Protein AF-A0A954X1B9-F1 (afdb_monomer_lite)

pLDDT: mean 85.89, std 17.43, range [26.77, 98.12]

Radius of gyration: 21.91 Å; chains: 1; bounding box: 50×30×94 Å

Secondary structure (DSSP, 8-state):
-----------------PPEEEEEPPPTT----GGGTTSPPPPEEEEEEEEEE-SSEEEEEETT-SS-EEEEGGGEEEEE--S--HHHHHHHHHHHTT-HHHHHHHHHHHHHSS-TTTPPPHHHHHHHHHHHHHHHHHTT-HHHHHHHHHHHHTSPPPHHHHTTS---SSSSSTT-HHHHHHHHHHTT-S-HHHHHHHHHHHTT-TTTHHHHHHHHHHHHT-SS-HHHHHHHHHHHHTTS-HHHHHTT-

Sequence (249 aa):
MVLLTLICFPDAASAQRSPHTVHLAPSVQAKSSPDQQWYPRSLSTQIGTIETFDADQLSIQLEGQSVPTRFASQRVLEITLAQVPADQQAAITSFNQGDYGTALPALIRCISEHDASSRPPVWRQQWLSMLAAQAAMRSGRGDICLELVRQLDARPLPAMMLGLLPIDWTGEFGANDAFIEIAVRHASSESLAVKLVAASWLLRSPKYQSAAESALKRLSALTDRKWIAMLAAQLIWRTKTPPEIVASY

Structure (mmCIF, N/CA/C/O backbone):
data_AF-A0A954X1B9-F1
#
_entry.id   AF-A0A954X1B9-F1
#
loop_
_atom_site.group_PDB
_atom_site.id
_atom_site.type_symbol
_atom_site.label_atom_id
_atom_site.label_alt_id
_atom_site.label_comp_id
_atom_site.label_asym_id
_atom_site.label_entity_id
_atom_site.label_seq_id
_atom_site.pdbx_PDB_ins_code
_atom_site.Cartn_x
_atom_site.Cartn_y
_atom_site.Cartn_z
_atom_site.occupancy
_atom_site.B_iso_or_equiv
_atom_site.auth_seq_id
_atom_site.auth_comp_id
_atom_site.auth_asym_id
_atom_site.auth_atom_id
_atom_site.pdbx_PDB_model_num
ATOM 1 N N . MET A 1 1 ? -1.224 -4.504 66.977 1.00 34.16 1 MET A N 1
ATOM 2 C CA . MET A 1 1 ? -2.382 -3.890 66.297 1.00 34.16 1 MET A CA 1
ATOM 3 C C . MET A 1 1 ? -1.846 -3.193 65.055 1.00 34.16 1 MET A C 1
ATOM 5 O O . MET A 1 1 ? -1.325 -2.094 65.164 1.00 34.16 1 MET A O 1
ATOM 9 N N . VAL A 1 2 ? -1.813 -3.900 63.923 1.00 28.91 2 VAL A N 1
ATOM 10 C CA . VAL A 1 2 ? -1.264 -3.407 62.648 1.00 28.91 2 VAL A CA 1
ATOM 11 C C . VAL A 1 2 ? -2.438 -3.282 61.688 1.00 28.91 2 VAL A C 1
ATOM 13 O O . VAL A 1 2 ? -3.148 -4.259 61.457 1.00 28.91 2 VAL A O 1
ATOM 16 N N . LEU A 1 3 ? -2.681 -2.062 61.215 1.00 27.00 3 LEU A N 1
ATOM 17 C CA . LEU A 1 3 ? -3.734 -1.728 60.265 1.00 27.00 3 LEU A CA 1
ATOM 18 C C . LEU A 1 3 ? -3.345 -2.302 58.891 1.00 27.00 3 LEU A C 1
ATOM 20 O O . LEU A 1 3 ? -2.349 -1.882 58.306 1.00 27.00 3 LEU A O 1
ATOM 24 N N . LEU A 1 4 ? -4.104 -3.281 58.397 1.00 26.77 4 LEU A N 1
ATOM 25 C CA . LEU A 1 4 ? -4.012 -3.768 57.020 1.00 26.77 4 LEU A CA 1
ATOM 26 C C . LEU A 1 4 ? -4.793 -2.807 56.120 1.00 26.77 4 LEU A C 1
ATOM 28 O O . LEU A 1 4 ? -6.023 -2.820 56.102 1.00 26.77 4 LEU A O 1
ATOM 32 N N . THR A 1 5 ? -4.079 -1.966 55.377 1.00 30.00 5 THR A N 1
ATOM 33 C CA . THR A 1 5 ? -4.660 -1.182 54.285 1.00 30.00 5 THR A CA 1
ATOM 34 C C . THR A 1 5 ? -4.842 -2.108 53.084 1.00 30.00 5 THR A C 1
ATOM 36 O O . THR A 1 5 ? -3.872 -2.484 52.427 1.00 30.00 5 THR A O 1
ATOM 39 N N . LEU A 1 6 ? -6.087 -2.498 52.807 1.00 27.52 6 LEU A N 1
ATOM 40 C CA . LEU A 1 6 ? -6.486 -3.075 51.525 1.00 27.52 6 LEU A CA 1
ATOM 41 C C . LEU A 1 6 ? -6.263 -2.016 50.439 1.00 27.52 6 LEU A C 1
ATOM 43 O O . LEU A 1 6 ? -7.036 -1.069 50.309 1.00 27.52 6 LEU A O 1
ATOM 47 N N . ILE A 1 7 ? -5.185 -2.165 49.672 1.00 32.81 7 ILE A N 1
ATOM 48 C CA . ILE A 1 7 ? -5.018 -1.455 48.407 1.00 32.81 7 ILE A CA 1
ATOM 49 C C . ILE A 1 7 ? -5.914 -2.183 47.404 1.00 32.81 7 ILE A C 1
ATOM 51 O O . ILE A 1 7 ? -5.550 -3.233 46.875 1.00 32.81 7 ILE A O 1
ATOM 55 N N . CYS A 1 8 ? -7.114 -1.647 47.182 1.00 27.38 8 CYS A N 1
ATOM 56 C CA . CYS A 1 8 ? -7.884 -1.957 45.985 1.00 27.38 8 CYS A CA 1
ATOM 57 C C . CYS A 1 8 ? -7.055 -1.501 44.784 1.00 27.38 8 CYS A C 1
ATOM 59 O O . CYS A 1 8 ? -6.919 -0.302 44.539 1.00 27.38 8 CYS A O 1
ATOM 61 N N . PHE A 1 9 ? -6.484 -2.452 44.049 1.00 29.02 9 PHE A N 1
ATOM 62 C CA . PHE A 1 9 ? -6.048 -2.190 42.687 1.00 29.02 9 PHE A CA 1
ATOM 63 C C . PHE A 1 9 ? -7.303 -1.830 41.886 1.00 29.02 9 PHE A C 1
ATOM 65 O O . PHE A 1 9 ? -8.239 -2.635 41.873 1.00 29.02 9 PHE A O 1
ATOM 72 N N . PRO A 1 10 ? -7.388 -0.641 41.264 1.00 36.22 10 PRO A N 1
ATOM 73 C CA . PRO A 1 10 ? -8.414 -0.431 40.263 1.00 36.22 10 PRO A CA 1
ATOM 74 C C . PRO A 1 10 ? -8.200 -1.467 39.160 1.00 36.22 10 PRO A C 1
ATOM 76 O O . PRO A 1 10 ? -7.064 -1.734 38.756 1.00 36.22 10 PRO A O 1
ATOM 79 N N . ASP A 1 11 ? -9.318 -2.063 38.752 1.00 30.66 11 ASP A N 1
ATOM 80 C CA . ASP A 1 11 ? -9.466 -2.962 37.617 1.00 30.66 11 ASP A CA 1
ATOM 81 C C . ASP A 1 11 ? -8.522 -2.585 36.479 1.00 30.66 11 ASP A C 1
ATOM 83 O O . ASP A 1 11 ? -8.358 -1.404 36.159 1.00 30.66 11 ASP A O 1
ATOM 87 N N . ALA A 1 12 ? -7.931 -3.608 35.861 1.00 33.38 12 ALA A N 1
ATOM 88 C CA . ALA A 1 12 ? -7.186 -3.486 34.622 1.00 33.38 12 ALA A CA 1
ATOM 89 C C . ALA A 1 12 ? -8.021 -2.659 33.642 1.00 33.38 12 ALA A C 1
ATOM 91 O O . ALA A 1 12 ? -8.997 -3.150 33.075 1.00 33.38 12 ALA A O 1
ATOM 92 N N . ALA A 1 13 ? -7.657 -1.383 33.502 1.00 34.25 13 ALA A N 1
ATOM 93 C CA . ALA A 1 13 ? -8.320 -0.458 32.615 1.00 34.25 13 ALA A CA 1
ATOM 94 C C . ALA A 1 13 ? -8.341 -1.108 31.236 1.00 34.25 13 ALA A C 1
ATOM 96 O O . ALA A 1 13 ? -7.302 -1.271 30.591 1.00 34.25 13 ALA A O 1
ATOM 97 N N . SER A 1 14 ? -9.534 -1.519 30.804 1.00 39.19 14 SER A N 1
ATOM 98 C CA . SER A 1 14 ? -9.818 -1.791 29.410 1.00 39.19 14 SER A CA 1
ATOM 99 C C . SER A 1 14 ? -9.225 -0.625 28.637 1.00 39.19 14 SER A C 1
ATOM 101 O O . SER A 1 14 ? -9.663 0.506 28.855 1.00 39.19 14 SER A O 1
ATOM 103 N N . ALA A 1 15 ? -8.202 -0.863 27.813 1.00 42.00 15 ALA A N 1
ATOM 104 C CA . ALA A 1 15 ? -7.688 0.148 26.904 1.00 42.00 15 ALA A CA 1
ATOM 105 C C . ALA A 1 15 ? -8.897 0.686 26.138 1.00 42.00 15 ALA A C 1
ATOM 107 O O . ALA A 1 15 ? -9.484 -0.020 25.314 1.00 42.00 15 ALA A O 1
ATOM 108 N N . GLN A 1 16 ? -9.355 1.871 26.539 1.00 46.19 16 GLN A N 1
ATOM 109 C CA . GLN A 1 16 ? -10.636 2.409 26.134 1.00 46.19 16 GLN A CA 1
ATOM 110 C C . GLN A 1 16 ? -10.544 2.570 24.626 1.00 46.19 16 GLN A C 1
ATOM 112 O O . GLN A 1 16 ? -9.700 3.313 24.124 1.00 46.19 16 GLN A O 1
ATOM 117 N N . ARG A 1 17 ? -11.300 1.748 23.891 1.00 64.06 17 ARG A N 1
ATOM 118 C CA . ARG A 1 17 ? -11.190 1.662 22.438 1.00 64.06 17 ARG A CA 1
ATOM 119 C C . ARG A 1 17 ? -11.785 2.935 21.845 1.00 64.06 17 ARG A C 1
ATOM 121 O O . ARG A 1 17 ? -12.960 2.965 21.498 1.00 64.06 17 ARG A O 1
ATOM 128 N N . SER A 1 18 ? -10.980 3.990 21.786 1.00 76.25 18 SER A N 1
ATOM 129 C CA . SER A 1 18 ? -11.405 5.308 21.327 1.00 76.25 18 SER A CA 1
ATOM 130 C C . SER A 1 18 ? -12.035 5.214 19.931 1.00 76.25 18 SER A C 1
ATOM 132 O O . SER A 1 18 ? -11.457 4.559 19.055 1.00 76.25 18 SER A O 1
ATOM 134 N N . PRO A 1 19 ? -13.213 5.825 19.718 1.00 86.62 19 PRO A N 1
ATOM 135 C CA . PRO A 1 19 ? -13.983 5.647 18.496 1.00 86.62 19 PRO A CA 1
ATOM 136 C C . PRO A 1 19 ? -13.269 6.293 17.307 1.00 86.62 19 PRO A C 1
ATOM 138 O O . PRO A 1 19 ? -12.943 7.475 17.333 1.00 86.62 19 PRO A O 1
ATOM 141 N N . HIS A 1 20 ? -13.019 5.501 16.270 1.00 91.94 20 HIS A N 1
ATOM 142 C CA . HIS A 1 20 ? -12.460 5.931 14.994 1.00 91.94 20 HIS A CA 1
ATOM 143 C C . HIS A 1 20 ? -13.532 6.585 14.128 1.00 91.94 20 HIS A C 1
ATOM 145 O O . HIS A 1 20 ? -14.704 6.207 14.195 1.00 91.94 20 HIS A O 1
ATOM 151 N N . THR A 1 21 ? -13.111 7.503 13.263 1.00 94.75 21 THR A N 1
ATOM 152 C CA . THR A 1 21 ? -13.971 8.049 12.211 1.00 94.75 21 THR A CA 1
ATOM 153 C C . THR A 1 21 ? -13.695 7.297 10.920 1.00 94.75 21 THR A C 1
ATOM 155 O O . THR A 1 21 ? -12.548 7.186 10.494 1.00 94.75 21 THR A O 1
ATOM 158 N N . VAL A 1 22 ? -14.738 6.765 10.293 1.00 95.00 22 VAL A N 1
ATOM 159 C CA . VAL A 1 22 ? -14.652 6.020 9.037 1.00 95.00 22 VAL A CA 1
ATOM 160 C C . VAL A 1 22 ? -15.464 6.734 7.970 1.00 95.00 22 VAL A C 1
ATOM 162 O O . VAL A 1 22 ? -16.671 6.930 8.129 1.00 95.00 22 VAL A O 1
ATOM 165 N N . HIS A 1 23 ? -14.819 7.070 6.857 1.00 94.88 23 HIS A N 1
ATOM 166 C CA . HIS A 1 23 ? -15.478 7.638 5.687 1.00 94.88 23 HIS A CA 1
ATOM 167 C C . HIS A 1 23 ? -15.759 6.540 4.664 1.00 94.88 23 HIS A C 1
ATOM 169 O O . HIS A 1 23 ? -14.858 5.815 4.233 1.00 94.88 23 HIS A O 1
ATOM 175 N N . LEU A 1 24 ? -17.028 6.411 4.275 1.00 94.19 24 LEU A N 1
ATOM 176 C CA . LEU A 1 24 ? -17.485 5.385 3.347 1.00 94.19 24 LEU A CA 1
ATOM 177 C C . LEU A 1 24 ? -18.008 5.997 2.046 1.00 94.19 24 LEU A C 1
ATOM 179 O O . LEU A 1 24 ? -18.784 6.958 2.054 1.00 94.19 24 LEU A O 1
ATOM 183 N N . ALA A 1 25 ? -17.668 5.352 0.933 1.00 90.81 25 ALA A N 1
ATOM 184 C CA . ALA A 1 25 ? -18.259 5.602 -0.3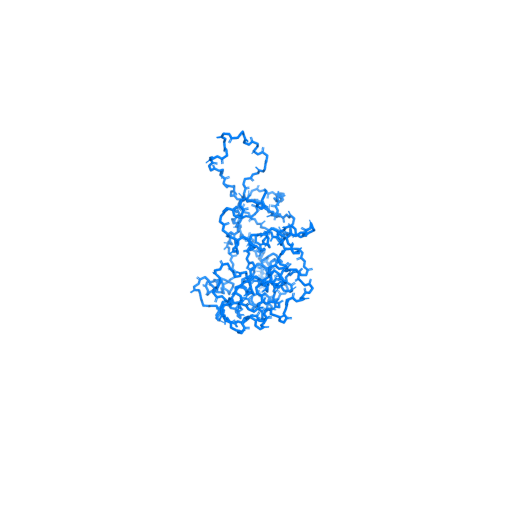70 1.00 90.81 25 ALA A CA 1
ATOM 185 C C . ALA A 1 25 ? -19.784 5.363 -0.341 1.00 90.81 25 ALA A C 1
ATOM 187 O O . ALA A 1 25 ? -20.260 4.503 0.418 1.00 90.81 25 ALA A O 1
ATOM 188 N N . PRO A 1 26 ? -20.565 6.055 -1.190 1.00 85.12 26 PRO A N 1
ATOM 189 C CA . PRO A 1 26 ? -22.009 5.849 -1.307 1.00 85.12 26 PRO A CA 1
ATOM 190 C C . PRO A 1 26 ? -22.374 4.380 -1.575 1.00 85.12 26 PRO A C 1
ATOM 192 O O . PRO A 1 26 ? -21.606 3.633 -2.182 1.00 85.12 26 PRO A O 1
ATOM 195 N N . SER A 1 27 ? -23.557 3.939 -1.139 1.00 77.69 27 SER A N 1
ATOM 196 C CA . SER A 1 27 ? -24.030 2.589 -1.461 1.00 77.69 27 SER A CA 1
ATOM 197 C C . SER A 1 27 ? -24.398 2.475 -2.949 1.00 77.69 27 SER A C 1
ATOM 199 O O . SER A 1 27 ? -24.974 3.383 -3.551 1.00 77.69 27 SER A O 1
ATOM 201 N N . VAL A 1 28 ? -24.086 1.322 -3.552 1.00 65.44 28 VAL A N 1
ATOM 202 C CA . VAL A 1 28 ? -24.343 1.030 -4.979 1.00 65.44 28 VAL A CA 1
ATOM 203 C C . VAL A 1 28 ? -25.849 1.023 -5.308 1.00 65.44 28 VAL A C 1
ATOM 205 O O . VAL A 1 28 ? -26.234 1.196 -6.459 1.00 65.44 28 VAL A O 1
ATOM 208 N N . GLN A 1 29 ? -26.725 0.891 -4.303 1.00 53.72 29 GLN A N 1
ATOM 209 C CA . GLN A 1 29 ? -28.184 0.858 -4.481 1.00 53.72 29 GLN A CA 1
ATOM 210 C C . GLN A 1 29 ? -28.823 2.192 -4.889 1.00 53.72 29 GLN A C 1
ATOM 212 O O . GLN A 1 29 ? -29.986 2.198 -5.289 1.00 53.72 29 GLN A O 1
ATOM 217 N N . ALA A 1 30 ? -28.090 3.307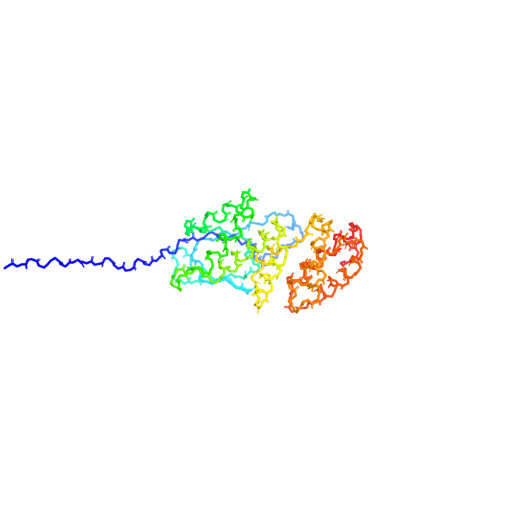 -4.877 1.00 47.81 30 ALA A N 1
ATOM 218 C CA . ALA A 1 30 ? -28.550 4.514 -5.552 1.00 47.81 30 ALA A CA 1
ATOM 219 C C . ALA A 1 30 ? -28.417 4.328 -7.078 1.00 47.81 30 ALA A C 1
ATOM 221 O O . ALA A 1 30 ? -27.436 4.763 -7.692 1.00 47.81 30 ALA A O 1
ATOM 222 N N . LYS A 1 31 ? -29.401 3.642 -7.682 1.00 47.56 31 LYS A N 1
ATOM 223 C CA . LYS A 1 31 ? -29.682 3.687 -9.123 1.00 47.56 31 LYS A CA 1
ATOM 224 C C . LYS A 1 31 ? -29.968 5.144 -9.479 1.00 47.56 31 LYS A C 1
ATOM 226 O O . LYS A 1 31 ? -31.089 5.613 -9.330 1.00 47.56 31 LYS A O 1
ATOM 231 N N . SER A 1 32 ? -28.945 5.870 -9.901 1.00 49.75 32 SER A N 1
ATOM 232 C CA . SER A 1 32 ? -29.137 7.167 -10.533 1.00 49.75 32 SER A CA 1
ATOM 233 C C . SER A 1 32 ? -29.626 6.914 -11.948 1.00 49.75 32 SER A C 1
ATOM 235 O O . SER A 1 32 ? -28.975 6.183 -12.699 1.00 49.75 32 SER A O 1
ATOM 237 N N . SER A 1 33 ? -30.739 7.541 -12.316 1.00 56.16 33 SER A N 1
ATOM 238 C CA . SER A 1 33 ? -31.051 7.803 -13.719 1.00 56.16 33 SER A CA 1
ATOM 239 C C . SER A 1 33 ? -29.824 8.441 -14.403 1.00 56.16 33 SER A C 1
ATOM 241 O O . SER A 1 33 ? -29.051 9.117 -13.714 1.00 56.16 33 SER A O 1
ATOM 243 N N . PRO A 1 34 ? -29.613 8.248 -15.717 1.00 58.38 34 PRO A N 1
ATOM 244 C CA . PRO A 1 34 ? -28.466 8.805 -16.450 1.00 58.38 34 PRO A CA 1
ATOM 245 C C . PRO A 1 34 ? -28.224 10.301 -16.167 1.00 58.38 34 PRO A C 1
ATOM 247 O O . PRO A 1 34 ? -27.084 10.728 -16.017 1.00 58.38 34 PRO A O 1
ATOM 250 N N . ASP A 1 35 ? -29.300 11.060 -15.944 1.00 57.88 35 ASP A N 1
ATOM 251 C CA . ASP A 1 35 ? -29.278 12.506 -15.682 1.00 57.88 35 ASP A CA 1
ATOM 252 C C . ASP A 1 35 ? -28.783 12.903 -14.274 1.00 57.88 35 ASP A C 1
ATOM 254 O O . ASP A 1 35 ? -28.511 14.070 -14.008 1.00 57.88 35 ASP A O 1
ATOM 258 N N . GLN A 1 36 ? -28.643 11.946 -13.348 1.00 55.72 36 GLN A N 1
ATOM 259 C CA . GLN A 1 36 ? -28.159 12.172 -11.977 1.00 55.72 36 GLN A CA 1
ATOM 260 C C . GLN A 1 36 ? -26.679 11.803 -11.775 1.00 55.72 36 GLN A C 1
ATOM 262 O O . GLN A 1 36 ? -26.164 11.944 -10.665 1.00 55.72 36 GLN A O 1
ATOM 267 N N . GLN A 1 37 ? -25.974 11.340 -12.816 1.00 56.28 37 GLN A N 1
ATOM 268 C CA . GLN A 1 37 ? -24.556 10.955 -12.718 1.00 56.28 37 GLN A CA 1
ATOM 269 C C . GLN A 1 37 ? -23.614 12.122 -12.380 1.00 56.28 37 GLN A C 1
ATOM 271 O O . GLN A 1 37 ? -22.517 11.883 -11.883 1.00 56.28 37 GLN A O 1
ATOM 276 N N . TRP A 1 38 ? -24.042 13.367 -12.609 1.00 58.09 38 TRP A N 1
ATOM 277 C CA . TRP A 1 38 ? -23.229 14.567 -12.388 1.00 58.09 38 TRP A CA 1
ATOM 278 C C . TRP A 1 38 ? -23.321 15.167 -10.978 1.00 58.09 38 TRP A C 1
ATOM 280 O O . TRP A 1 38 ? -22.524 16.044 -10.646 1.00 58.09 38 TRP A O 1
ATOM 290 N N . TYR A 1 39 ? -24.260 14.722 -10.134 1.00 60.06 39 TYR A N 1
ATOM 291 C CA . TYR A 1 39 ? -24.401 15.282 -8.788 1.00 60.06 39 TYR A CA 1
ATOM 292 C C . TYR A 1 39 ? -23.480 14.583 -7.779 1.00 60.06 39 TYR A C 1
ATOM 294 O O . TYR A 1 39 ? -23.456 13.347 -7.722 1.00 60.06 39 TYR A O 1
ATOM 302 N N . PRO A 1 40 ? -22.748 15.346 -6.943 1.00 67.81 40 PRO A N 1
ATOM 303 C CA . PRO A 1 40 ? -21.915 14.772 -5.898 1.00 67.81 40 PRO A CA 1
ATOM 304 C C . PRO A 1 40 ? -22.783 13.959 -4.937 1.00 67.81 40 PRO A C 1
ATOM 306 O O . PRO A 1 40 ? -23.771 14.446 -4.388 1.00 67.81 40 PRO A O 1
ATOM 309 N N . ARG A 1 41 ? -22.409 12.696 -4.733 1.00 73.56 41 ARG A N 1
ATOM 310 C CA . ARG A 1 41 ? -23.057 11.823 -3.754 1.00 73.56 41 ARG A CA 1
ATOM 311 C C . ARG A 1 41 ? -22.350 11.972 -2.416 1.00 73.56 41 ARG A C 1
ATOM 313 O O . ARG A 1 41 ? -21.132 11.826 -2.347 1.00 73.56 41 ARG A O 1
ATOM 320 N N . SER A 1 42 ? -23.114 12.228 -1.361 1.00 80.19 42 SER A N 1
ATOM 321 C CA . SER A 1 42 ? -22.558 12.386 -0.020 1.00 80.19 42 SER A CA 1
ATOM 322 C C . SER A 1 42 ? -21.844 11.114 0.435 1.00 80.19 42 SER A C 1
ATOM 324 O O . SER A 1 42 ? -22.390 10.010 0.358 1.00 80.19 42 SER A O 1
ATOM 326 N N . LEU A 1 43 ? -20.623 11.288 0.938 1.00 88.88 43 LEU A N 1
ATOM 327 C CA . LEU A 1 43 ? -19.936 10.265 1.716 1.00 88.88 43 LEU A CA 1
ATOM 328 C C . LEU A 1 43 ? -20.698 10.052 3.025 1.00 88.88 43 LEU A C 1
ATOM 330 O O . LEU A 1 43 ? -21.219 11.005 3.604 1.00 88.88 43 LEU A O 1
ATOM 334 N N . SER A 1 44 ? -20.755 8.811 3.502 1.00 92.12 44 SER A N 1
ATOM 335 C CA . SER A 1 44 ? -21.302 8.536 4.832 1.00 92.12 44 SER A CA 1
ATOM 336 C C . SER A 1 44 ? -20.166 8.407 5.835 1.00 92.12 44 SER A C 1
ATOM 338 O O . SER A 1 44 ? -19.268 7.588 5.631 1.00 92.12 44 SER A O 1
ATOM 340 N N . THR A 1 45 ? -20.237 9.170 6.921 1.00 94.62 45 THR A N 1
ATOM 341 C CA . THR A 1 45 ? -19.275 9.125 8.027 1.00 94.62 45 THR A CA 1
ATOM 342 C C . THR A 1 45 ? -19.838 8.282 9.163 1.00 94.62 45 THR A C 1
ATOM 344 O O . THR A 1 45 ? -20.993 8.458 9.544 1.00 94.62 45 THR A O 1
ATOM 347 N N . GLN A 1 46 ? -19.032 7.366 9.688 1.00 94.75 46 GLN A N 1
ATOM 348 C CA . GLN A 1 46 ? -19.374 6.510 10.821 1.00 94.75 46 GLN A CA 1
ATOM 349 C C . GLN A 1 46 ? -18.366 6.732 11.943 1.00 94.75 46 GLN A C 1
ATOM 351 O O . GLN A 1 46 ? -17.170 6.828 11.675 1.00 94.75 46 GLN A O 1
ATOM 356 N N . ILE A 1 47 ? -18.842 6.803 13.182 1.00 95.12 47 ILE A N 1
ATOM 357 C CA . ILE A 1 47 ? -17.999 6.975 14.367 1.00 95.12 47 ILE A CA 1
ATOM 358 C C . ILE A 1 47 ? -18.200 5.758 15.262 1.00 95.12 47 ILE A C 1
ATOM 360 O O . ILE A 1 47 ? -19.330 5.409 15.610 1.00 95.12 47 ILE A O 1
ATOM 364 N N . GLY A 1 48 ? -17.108 5.077 15.598 1.00 94.12 48 GLY A N 1
ATOM 365 C CA . GLY A 1 48 ? -17.192 3.865 16.398 1.00 94.12 48 GLY A CA 1
ATOM 366 C C . GLY A 1 48 ? -15.885 3.104 16.527 1.00 94.12 48 GLY A C 1
ATOM 367 O O . GLY A 1 48 ? -14.846 3.460 15.975 1.00 94.12 48 GLY A O 1
ATOM 368 N N . THR A 1 49 ? -15.932 2.015 17.274 1.00 93.06 49 THR A N 1
ATOM 369 C CA . THR A 1 49 ? -14.774 1.167 17.524 1.00 93.06 49 THR A CA 1
ATOM 370 C C . THR A 1 49 ? -14.670 0.087 16.456 1.00 93.06 49 THR A C 1
ATOM 372 O O . THR A 1 49 ? -15.557 -0.753 16.322 1.00 93.06 49 THR A O 1
ATOM 375 N N . ILE A 1 50 ? -13.568 0.073 15.705 1.00 93.50 50 ILE A N 1
ATOM 376 C CA . ILE A 1 50 ? -13.321 -0.965 14.697 1.00 93.50 50 ILE A CA 1
ATOM 377 C C . ILE A 1 50 ? -12.907 -2.258 15.394 1.00 93.50 50 ILE A C 1
ATOM 379 O O . ILE A 1 50 ? -11.894 -2.295 16.094 1.00 93.50 50 ILE A O 1
ATOM 383 N N . GLU A 1 51 ? -13.660 -3.325 15.153 1.00 91.25 51 GLU A N 1
ATOM 384 C CA . GLU A 1 51 ? -13.350 -4.659 15.663 1.00 91.25 51 GLU A CA 1
ATOM 385 C C . GLU A 1 51 ? -12.445 -5.418 14.696 1.00 91.25 51 GLU A C 1
ATOM 387 O O . GLU A 1 51 ? -11.379 -5.903 15.074 1.00 91.25 51 GLU A O 1
ATOM 392 N N . THR A 1 52 ? -12.853 -5.485 13.429 1.00 93.38 52 THR A N 1
ATOM 393 C CA . THR A 1 52 ? -12.125 -6.179 12.366 1.00 93.38 52 THR A CA 1
ATOM 394 C C . THR A 1 52 ? -12.194 -5.379 11.079 1.00 93.38 52 THR A C 1
ATOM 396 O O . THR A 1 52 ? -13.196 -4.727 10.786 1.00 93.38 52 THR A O 1
ATOM 399 N N . PHE A 1 53 ? -11.132 -5.451 10.287 1.00 94.94 53 PHE A N 1
ATOM 400 C CA . PHE A 1 53 ? -11.118 -4.906 8.940 1.00 94.94 53 PHE A CA 1
ATOM 401 C C . PHE A 1 53 ? -10.221 -5.776 8.066 1.00 94.94 53 PHE A C 1
ATOM 403 O O . PHE A 1 53 ? -9.034 -5.926 8.354 1.00 94.94 53 PHE A O 1
ATOM 410 N N . ASP A 1 54 ? -10.809 -6.387 7.045 1.00 93.25 54 ASP A N 1
ATOM 411 C CA . ASP A 1 54 ? -10.147 -7.315 6.134 1.00 93.25 54 ASP A CA 1
ATOM 412 C C . ASP A 1 54 ? -10.486 -6.991 4.666 1.00 93.25 54 ASP A C 1
ATOM 414 O O . ASP A 1 54 ? -11.018 -5.922 4.337 1.00 93.25 54 ASP A O 1
ATOM 418 N N . ALA A 1 55 ? -10.101 -7.884 3.754 1.00 92.31 55 ALA A N 1
ATOM 419 C CA . ALA A 1 55 ? -10.311 -7.706 2.322 1.00 92.31 55 ALA A CA 1
ATOM 420 C C . ALA A 1 55 ? -11.789 -7.598 1.918 1.00 92.31 55 ALA A C 1
ATOM 422 O O . ALA A 1 55 ? -12.089 -6.967 0.904 1.00 92.31 55 ALA A O 1
ATOM 423 N N . ASP A 1 56 ? -12.702 -8.155 2.714 1.00 93.00 56 ASP A N 1
ATOM 424 C CA . ASP A 1 56 ? -14.113 -8.277 2.368 1.00 93.00 56 ASP A CA 1
ATOM 425 C C . ASP A 1 56 ? -14.968 -7.265 3.131 1.00 93.00 56 ASP A C 1
ATOM 427 O O . ASP A 1 56 ? -15.850 -6.624 2.546 1.00 93.00 56 ASP A O 1
ATOM 431 N N . GLN A 1 57 ? -14.691 -7.057 4.422 1.00 95.31 57 GLN A N 1
ATOM 432 C CA . GLN A 1 57 ? -15.540 -6.244 5.287 1.00 95.31 57 GLN A CA 1
ATOM 433 C C . GLN A 1 57 ? -14.805 -5.477 6.392 1.00 95.31 57 GLN A C 1
ATOM 435 O O . GLN A 1 57 ? -13.738 -5.847 6.877 1.00 95.31 57 GLN A O 1
ATOM 440 N N . LEU A 1 58 ? -15.461 -4.410 6.834 1.00 96.75 58 LEU A N 1
ATOM 441 C CA . LEU A 1 58 ? -15.202 -3.673 8.062 1.00 96.75 58 LEU A CA 1
ATOM 442 C C . LEU A 1 58 ? -16.322 -3.985 9.063 1.00 96.75 58 LEU A C 1
ATOM 444 O O . LEU A 1 58 ? -17.490 -3.759 8.746 1.00 96.75 58 LEU A O 1
ATOM 448 N N . SER A 1 59 ? -15.972 -4.455 10.261 1.00 96.38 59 SER A N 1
ATOM 449 C CA . SER A 1 59 ? -16.874 -4.565 11.417 1.00 96.38 59 SER A CA 1
ATOM 450 C C . SER A 1 59 ? -16.582 -3.429 12.391 1.00 96.38 59 SER A C 1
ATOM 452 O O . SER A 1 59 ? -15.452 -3.294 12.871 1.00 96.38 59 SER A O 1
ATOM 454 N N . ILE A 1 60 ? -17.587 -2.604 12.675 1.00 95.56 60 ILE A N 1
ATOM 455 C CA . ILE A 1 60 ? -17.475 -1.444 13.561 1.00 95.56 60 ILE A CA 1
ATOM 456 C C . ILE A 1 60 ? -18.634 -1.421 14.556 1.00 95.56 60 ILE A C 1
ATOM 458 O O . ILE A 1 60 ? -19.803 -1.488 14.179 1.00 95.56 60 ILE A O 1
ATOM 462 N N . GLN A 1 61 ? -18.311 -1.300 15.838 1.00 95.38 61 GLN A N 1
ATOM 463 C CA . GLN A 1 61 ? -19.291 -1.019 16.876 1.00 95.38 61 GLN A CA 1
ATOM 464 C C . GLN A 1 61 ? -19.547 0.489 16.910 1.00 95.38 61 GLN A C 1
ATOM 466 O O . GLN A 1 61 ? -18.687 1.260 17.338 1.00 95.38 61 GLN A O 1
ATOM 471 N N . LEU A 1 62 ? -20.710 0.907 16.408 1.00 93.56 62 LEU A N 1
ATOM 472 C CA . LEU A 1 62 ? -21.108 2.314 16.373 1.00 93.56 62 LEU A CA 1
ATOM 473 C C . LEU A 1 62 ? -21.447 2.821 17.778 1.00 93.56 62 LEU A C 1
ATOM 475 O O . LEU A 1 62 ? -21.907 2.062 18.635 1.00 93.56 62 LEU A O 1
ATOM 479 N N . GLU A 1 63 ? -21.240 4.115 18.008 1.00 86.25 63 GLU A N 1
ATOM 480 C CA . GLU A 1 63 ? -21.586 4.750 19.279 1.00 86.25 63 GLU A CA 1
ATOM 481 C C . GLU A 1 63 ? -23.080 4.561 19.610 1.00 86.25 63 GLU A C 1
ATOM 483 O O . GLU A 1 63 ? -23.954 4.711 18.755 1.00 86.25 63 GLU A O 1
ATOM 488 N N . GLY A 1 64 ? -23.377 4.170 20.852 1.00 84.38 64 GLY A N 1
ATOM 489 C CA . GLY A 1 64 ? -24.744 3.883 21.300 1.00 84.38 64 GLY A CA 1
ATOM 490 C C . GLY A 1 64 ? -25.327 2.548 20.816 1.00 84.38 64 GLY A C 1
ATOM 491 O O . GLY A 1 64 ? -26.464 2.235 21.164 1.00 84.38 64 GLY A O 1
ATOM 492 N N . GLN A 1 65 ? -24.575 1.738 20.059 1.00 90.00 65 GLN A N 1
ATOM 493 C CA . GLN A 1 65 ? -25.011 0.417 19.600 1.00 90.00 65 GLN A CA 1
ATOM 494 C C . GLN A 1 65 ? -24.259 -0.717 20.307 1.00 90.00 65 GLN A C 1
ATOM 496 O O . GLN A 1 65 ? -23.045 -0.675 20.518 1.00 90.00 65 GLN A O 1
ATOM 501 N N . SER A 1 66 ? -24.991 -1.776 20.655 1.00 86.38 66 SER A N 1
ATOM 502 C CA . SER A 1 66 ? -24.433 -2.994 21.259 1.00 86.38 66 SER A CA 1
ATOM 503 C C . SER A 1 66 ? -24.020 -4.050 20.232 1.00 86.38 66 SER A C 1
ATOM 505 O O . SER A 1 66 ? -23.270 -4.961 20.571 1.00 86.38 66 SER A O 1
ATOM 507 N N . VAL A 1 67 ? -24.496 -3.937 18.988 1.00 92.50 67 VAL A N 1
ATOM 508 C CA . VAL A 1 67 ? -24.232 -4.897 17.909 1.00 92.50 67 VAL A CA 1
ATOM 509 C C . VAL A 1 67 ? -23.326 -4.253 16.853 1.00 92.50 67 VAL A C 1
ATOM 511 O O . VAL A 1 67 ? -23.634 -3.151 16.393 1.00 92.50 67 VAL A O 1
ATOM 514 N N . PRO A 1 68 ? -22.236 -4.920 16.432 1.00 93.88 68 PRO A N 1
ATOM 515 C CA . PRO A 1 68 ? -21.372 -4.418 15.371 1.00 93.88 68 PRO A CA 1
ATOM 516 C C . PRO A 1 68 ? -22.106 -4.292 14.035 1.00 93.88 68 PRO A C 1
ATOM 518 O O . PRO A 1 68 ? -22.783 -5.215 13.577 1.00 93.88 68 PRO A O 1
ATOM 521 N N . THR A 1 69 ? -21.919 -3.153 13.376 1.00 95.62 69 THR A N 1
ATOM 522 C CA . THR A 1 69 ? -22.383 -2.913 12.010 1.00 95.62 69 THR A CA 1
ATOM 523 C C . THR A 1 69 ? -21.287 -3.299 11.021 1.00 95.62 69 THR A C 1
ATOM 525 O O . THR A 1 69 ? -20.104 -3.039 11.248 1.00 95.62 69 THR A O 1
ATOM 528 N N . ARG A 1 70 ? -21.675 -3.918 9.899 1.00 95.94 70 ARG A N 1
ATOM 529 C CA . ARG A 1 70 ? -20.745 -4.360 8.853 1.00 95.94 70 ARG A CA 1
ATOM 530 C C . ARG A 1 70 ? -20.869 -3.518 7.593 1.00 95.94 70 ARG A C 1
ATOM 532 O O . ARG A 1 70 ? -21.969 -3.266 7.104 1.00 95.94 70 ARG A O 1
ATOM 539 N N . PHE A 1 71 ? -19.726 -3.158 7.027 1.00 95.12 71 PHE A N 1
ATOM 540 C CA . PHE A 1 71 ? -19.619 -2.468 5.746 1.00 95.12 71 PHE A CA 1
ATOM 541 C C . PHE A 1 71 ? -18.693 -3.242 4.813 1.00 95.12 71 PHE A C 1
ATOM 543 O O . PHE A 1 71 ? -17.715 -3.830 5.258 1.00 95.12 71 PHE A O 1
ATOM 550 N N . ALA A 1 72 ? -18.975 -3.227 3.509 1.00 94.31 72 ALA A N 1
ATOM 551 C CA . ALA A 1 72 ? -18.071 -3.819 2.526 1.00 94.31 72 ALA A CA 1
ATOM 552 C C . ALA A 1 72 ? -16.730 -3.065 2.513 1.00 94.31 72 ALA A C 1
ATOM 554 O O . ALA A 1 72 ? -16.724 -1.835 2.439 1.00 94.31 72 ALA A O 1
ATOM 555 N N . SER A 1 73 ? -15.612 -3.794 2.524 1.00 93.38 73 SER A N 1
ATOM 556 C CA . SER A 1 73 ? -14.250 -3.238 2.583 1.00 93.38 73 SER A CA 1
ATOM 557 C C . SER A 1 73 ? -13.977 -2.246 1.451 1.00 93.38 73 SER A C 1
ATOM 559 O O . SER A 1 73 ? -13.459 -1.158 1.679 1.00 93.38 73 SER A O 1
ATOM 561 N N . GLN A 1 74 ? -14.469 -2.550 0.245 1.00 91.94 74 GLN A N 1
ATOM 562 C CA . GLN A 1 74 ? -14.385 -1.674 -0.930 1.00 91.94 74 GLN A CA 1
ATOM 563 C C . GLN A 1 74 ? -15.057 -0.302 -0.777 1.00 91.94 74 GLN A C 1
ATOM 565 O O . GLN A 1 74 ? -14.833 0.581 -1.598 1.00 91.94 74 GLN A O 1
ATOM 570 N N . ARG A 1 75 ? -15.929 -0.123 0.223 1.00 93.50 75 ARG A N 1
ATOM 571 C CA . ARG A 1 75 ? -16.554 1.174 0.501 1.00 93.50 75 ARG A CA 1
ATOM 572 C C . ARG A 1 75 ? -15.720 2.023 1.447 1.00 93.50 75 ARG A C 1
ATOM 574 O O . ARG A 1 75 ? -16.001 3.209 1.532 1.00 93.50 75 ARG A O 1
ATOM 581 N N . VAL A 1 76 ? -14.757 1.457 2.167 1.00 94.88 76 VAL A N 1
ATOM 582 C CA . VAL A 1 76 ? -13.928 2.206 3.114 1.00 94.88 76 VAL A CA 1
ATOM 583 C C . VAL A 1 76 ? -12.928 3.053 2.337 1.00 94.88 76 VAL A C 1
ATOM 585 O O . VAL A 1 76 ? -12.065 2.515 1.649 1.00 94.88 76 VAL A O 1
ATOM 588 N N . LEU A 1 77 ? -13.072 4.374 2.433 1.00 92.69 77 LEU A N 1
ATOM 589 C CA . LEU A 1 77 ? -12.201 5.336 1.757 1.00 92.69 77 LEU A CA 1
ATOM 590 C C . LEU A 1 77 ? -11.068 5.796 2.669 1.00 92.69 77 LEU A C 1
ATOM 592 O O . LEU A 1 77 ? -9.926 5.902 2.236 1.00 92.69 77 LEU A O 1
ATOM 596 N N . GLU A 1 78 ? -11.396 6.056 3.931 1.00 93.06 78 GLU A N 1
ATOM 597 C CA . GLU A 1 78 ? -10.467 6.589 4.918 1.00 93.06 78 GLU A CA 1
ATOM 598 C C . GLU A 1 78 ? -10.892 6.167 6.326 1.00 93.06 78 GLU A C 1
ATOM 600 O O . GLU A 1 78 ? -12.084 6.027 6.622 1.00 93.06 78 GLU A O 1
ATOM 605 N N . ILE A 1 79 ? -9.897 5.990 7.196 1.00 94.44 79 ILE A N 1
ATOM 606 C CA . ILE A 1 79 ? -10.078 5.801 8.631 1.00 94.44 79 ILE A CA 1
ATOM 607 C C . ILE A 1 79 ? -9.220 6.841 9.347 1.00 94.44 79 ILE A C 1
ATOM 609 O O . ILE A 1 79 ? -7.994 6.725 9.380 1.00 94.44 79 ILE A O 1
ATOM 613 N N . THR A 1 80 ? -9.859 7.829 9.965 1.00 92.81 80 THR A N 1
ATOM 614 C CA . THR A 1 80 ? -9.183 8.725 10.901 1.00 92.81 80 THR A CA 1
ATOM 615 C C . THR A 1 80 ? -9.044 8.004 12.233 1.00 92.81 80 THR A C 1
ATOM 617 O O . THR A 1 80 ? -10.028 7.631 12.885 1.00 92.81 80 THR A O 1
ATOM 620 N N . LEU A 1 81 ? -7.794 7.774 12.631 1.00 90.19 81 LEU A N 1
ATOM 621 C CA . LEU A 1 81 ? -7.493 7.172 13.919 1.00 90.19 81 LEU A CA 1
ATOM 622 C C . LEU A 1 81 ? -7.902 8.123 15.042 1.00 90.19 81 LEU A C 1
ATOM 624 O O . LEU A 1 81 ? -7.823 9.340 14.912 1.00 90.19 81 LEU A O 1
ATOM 628 N N . ALA A 1 82 ? -8.358 7.533 16.141 1.00 83.94 82 ALA A N 1
ATOM 629 C CA . ALA A 1 82 ? -8.789 8.272 17.315 1.00 83.94 82 ALA A CA 1
ATOM 630 C C . ALA A 1 82 ? -7.564 8.552 18.193 1.00 83.94 82 ALA A C 1
ATOM 632 O O . ALA A 1 82 ? -6.626 9.219 17.770 1.00 83.94 82 ALA A O 1
ATOM 633 N N . GLN A 1 83 ? -7.510 7.955 19.383 1.00 82.75 83 GLN A N 1
ATOM 634 C CA . GLN A 1 83 ? -6.270 7.884 20.142 1.00 82.75 83 GLN A CA 1
ATOM 635 C C . GLN A 1 83 ? -5.383 6.760 19.614 1.00 82.75 83 GLN A C 1
ATOM 637 O O . GLN A 1 83 ? -5.788 5.595 19.544 1.00 82.75 83 GLN A O 1
ATOM 642 N N . VAL A 1 84 ? -4.158 7.130 19.265 1.00 84.62 84 VAL A N 1
ATOM 643 C CA . VAL A 1 84 ? -3.054 6.210 19.013 1.00 84.62 84 VAL A CA 1
ATOM 644 C C . VAL A 1 84 ? -2.014 6.355 20.125 1.00 84.62 84 VAL A C 1
ATOM 646 O O . VAL A 1 84 ? -1.865 7.448 20.678 1.00 84.62 84 VAL A O 1
ATOM 649 N N . PRO A 1 85 ? -1.290 5.278 20.467 1.00 88.19 85 PRO A N 1
ATOM 650 C CA . PRO A 1 85 ? -0.109 5.365 21.318 1.00 88.19 85 PRO A CA 1
ATOM 651 C C . PRO A 1 85 ? 0.875 6.443 20.835 1.00 88.19 85 PRO A C 1
ATOM 653 O O . PRO A 1 85 ? 0.999 6.693 19.634 1.00 88.19 85 PRO A O 1
ATOM 656 N N . ALA A 1 86 ? 1.558 7.108 21.771 1.00 90.06 86 ALA A N 1
ATOM 657 C CA . ALA A 1 86 ? 2.395 8.274 21.473 1.00 90.06 86 ALA A CA 1
ATOM 658 C C . ALA A 1 86 ? 3.551 7.960 20.505 1.00 90.06 86 ALA A C 1
ATOM 660 O O . ALA A 1 86 ? 3.905 8.788 19.669 1.00 90.06 86 ALA A O 1
ATOM 661 N N . ASP A 1 87 ? 4.107 6.754 20.584 1.00 90.50 87 ASP A N 1
ATOM 662 C CA . ASP A 1 87 ? 5.134 6.249 19.675 1.00 90.50 87 ASP A CA 1
ATOM 663 C C . ASP A 1 87 ? 4.596 6.067 18.244 1.00 90.50 87 ASP A C 1
ATOM 665 O O . ASP A 1 87 ? 5.232 6.517 17.290 1.00 90.50 87 ASP A O 1
ATOM 669 N N . GLN A 1 88 ? 3.388 5.510 18.088 1.00 92.19 88 GLN A N 1
ATOM 670 C CA . GLN A 1 88 ? 2.706 5.421 16.791 1.00 92.19 88 GLN A CA 1
ATOM 671 C C . GLN A 1 88 ? 2.407 6.807 16.227 1.00 92.19 88 GLN A C 1
ATOM 673 O O . GLN A 1 88 ? 2.669 7.059 15.051 1.00 92.19 88 GLN A O 1
ATOM 678 N N . GLN A 1 89 ? 1.905 7.723 17.061 1.00 93.44 89 GLN A N 1
ATOM 679 C CA . GLN A 1 89 ? 1.651 9.100 16.642 1.00 93.44 89 GLN A CA 1
ATOM 680 C C . GLN A 1 89 ? 2.931 9.774 16.144 1.00 93.44 89 GLN A C 1
ATOM 682 O O . GLN A 1 89 ? 2.905 10.427 15.100 1.00 93.44 89 GLN A O 1
ATOM 687 N N . ALA A 1 90 ? 4.047 9.608 16.858 1.00 94.62 90 ALA A N 1
ATOM 688 C CA . ALA A 1 90 ? 5.335 10.166 16.464 1.00 94.62 90 ALA A CA 1
ATOM 689 C C . ALA A 1 90 ? 5.813 9.585 15.124 1.00 94.62 90 ALA A C 1
ATOM 691 O O . ALA A 1 90 ? 6.167 10.346 14.227 1.00 94.62 90 ALA A O 1
ATOM 692 N N . ALA A 1 91 ? 5.733 8.262 14.944 1.00 95.69 91 ALA A N 1
ATOM 693 C CA . ALA A 1 91 ? 6.119 7.593 13.702 1.00 95.69 91 ALA A CA 1
ATOM 694 C C . ALA A 1 91 ? 5.286 8.064 12.492 1.00 95.69 91 ALA A C 1
ATOM 696 O O . ALA A 1 91 ? 5.837 8.383 11.436 1.00 95.69 91 ALA A O 1
ATOM 697 N N . ILE A 1 92 ? 3.961 8.166 12.660 1.00 95.25 92 ILE A N 1
ATOM 698 C CA . ILE A 1 92 ? 3.035 8.691 11.642 1.00 95.25 92 ILE A CA 1
ATOM 699 C C . ILE A 1 92 ? 3.340 10.165 11.345 1.00 95.25 92 ILE A C 1
ATOM 701 O O . ILE A 1 92 ? 3.313 10.591 10.192 1.00 95.25 92 ILE A O 1
ATOM 705 N N . THR A 1 93 ? 3.668 10.951 12.370 1.00 96.31 93 THR A N 1
ATOM 706 C CA . THR A 1 93 ? 4.001 12.372 12.213 1.00 96.31 93 THR A CA 1
ATOM 707 C C . THR A 1 93 ? 5.289 12.552 11.408 1.00 96.31 93 THR A C 1
ATOM 709 O O . THR A 1 93 ? 5.280 13.321 10.449 1.00 96.31 93 THR A O 1
ATOM 712 N N . SER A 1 94 ? 6.357 11.801 11.708 1.00 97.75 94 SER A N 1
ATOM 713 C CA . SER A 1 94 ? 7.593 11.815 10.909 1.00 97.75 94 SER A CA 1
ATOM 714 C C . SER A 1 94 ? 7.333 11.429 9.452 1.00 97.75 94 SER A C 1
ATOM 716 O O . SER A 1 94 ? 7.858 12.072 8.545 1.00 97.75 94 SER A O 1
ATOM 718 N N . PHE A 1 95 ? 6.476 10.428 9.211 1.00 97.75 95 PHE A N 1
ATOM 719 C CA . PHE A 1 95 ? 6.079 10.041 7.855 1.00 97.75 95 PHE A CA 1
ATOM 720 C C . PHE A 1 95 ? 5.388 11.195 7.115 1.00 97.75 95 PHE A C 1
ATOM 722 O O . PHE A 1 95 ? 5.783 11.539 6.003 1.00 97.75 95 PHE A O 1
ATOM 729 N N . ASN A 1 96 ? 4.393 11.823 7.747 1.00 96.06 96 ASN A N 1
ATOM 730 C CA . ASN A 1 96 ? 3.630 12.927 7.159 1.00 96.06 96 ASN A CA 1
ATOM 731 C C . ASN A 1 96 ? 4.487 14.178 6.908 1.00 96.06 96 ASN A C 1
ATOM 733 O O . ASN A 1 96 ? 4.208 14.937 5.985 1.00 96.06 96 ASN A O 1
ATOM 737 N N . GLN A 1 97 ? 5.535 14.388 7.708 1.00 97.50 97 GLN A N 1
ATOM 738 C CA . GLN A 1 97 ? 6.503 15.476 7.533 1.00 97.50 97 GLN A CA 1
ATOM 739 C C . GLN A 1 97 ? 7.557 15.185 6.452 1.00 97.50 97 GLN A C 1
ATOM 741 O O . GLN A 1 97 ? 8.373 16.051 6.145 1.00 97.50 97 GLN A O 1
ATOM 746 N N . GLY A 1 98 ? 7.552 13.985 5.866 1.00 97.31 98 GLY A N 1
ATOM 747 C CA . GLY A 1 98 ? 8.519 13.576 4.851 1.00 97.31 98 GLY A CA 1
ATOM 748 C C . GLY A 1 98 ? 9.864 13.102 5.406 1.00 97.31 98 GLY A C 1
ATOM 749 O O . GLY A 1 98 ? 10.769 12.812 4.624 1.00 97.31 98 GLY A O 1
ATOM 750 N N . ASP A 1 99 ? 10.009 12.962 6.728 1.00 97.69 99 ASP A N 1
ATOM 751 C CA . ASP A 1 99 ? 11.197 12.371 7.350 1.00 97.69 99 ASP A CA 1
ATOM 752 C C . ASP A 1 99 ? 11.116 10.838 7.310 1.00 97.69 99 ASP A C 1
ATOM 754 O O . ASP A 1 99 ? 10.943 10.141 8.315 1.00 97.69 99 ASP A O 1
ATOM 758 N N . TYR A 1 100 ? 11.208 10.291 6.098 1.00 97.69 100 TYR A N 1
ATOM 759 C CA . TYR A 1 100 ? 11.061 8.857 5.855 1.00 97.69 100 TYR A CA 1
ATOM 760 C C . TYR A 1 100 ? 12.193 8.024 6.474 1.00 97.69 100 TYR A C 1
ATOM 762 O O . TYR A 1 100 ? 11.984 6.855 6.808 1.00 97.69 100 TYR A O 1
ATOM 770 N N . GLY A 1 101 ? 13.378 8.622 6.647 1.00 96.88 101 GLY A N 1
ATOM 771 C CA . GLY A 1 101 ? 14.537 7.982 7.268 1.00 96.88 101 GLY A CA 1
ATOM 772 C C . GLY A 1 101 ? 14.305 7.669 8.745 1.00 96.88 101 GLY A C 1
ATOM 773 O O . GLY A 1 101 ? 14.625 6.560 9.182 1.00 96.88 101 GLY A O 1
ATOM 774 N N . THR A 1 102 ? 13.692 8.604 9.479 1.00 97.25 102 THR A N 1
ATOM 775 C CA . THR A 1 102 ? 13.272 8.413 10.877 1.00 97.25 102 THR A CA 1
ATOM 776 C C . THR A 1 102 ? 11.970 7.621 10.980 1.00 97.25 102 THR A C 1
ATOM 778 O O . THR A 1 102 ? 11.839 6.754 11.848 1.00 97.25 102 THR A O 1
ATOM 781 N N . ALA A 1 103 ? 11.014 7.865 10.077 1.00 98.06 103 ALA A N 1
ATOM 782 C CA . ALA A 1 103 ? 9.705 7.220 10.118 1.00 98.06 103 ALA A CA 1
ATOM 783 C C . ALA A 1 103 ? 9.791 5.698 9.949 1.00 98.06 103 ALA A C 1
ATOM 785 O O . ALA A 1 103 ? 9.147 4.968 10.695 1.00 98.06 103 ALA A O 1
ATOM 786 N N . LEU A 1 104 ? 10.600 5.197 9.008 1.00 97.88 104 LEU A N 1
ATOM 787 C CA . LEU A 1 104 ? 10.703 3.761 8.725 1.00 97.88 104 LEU A CA 1
ATOM 788 C C . LEU A 1 104 ? 11.038 2.903 9.966 1.00 97.88 104 LEU A C 1
ATOM 790 O O . LEU A 1 104 ? 10.251 2.009 10.289 1.00 97.88 104 LEU A O 1
ATOM 794 N N . PRO A 1 105 ? 12.165 3.117 10.676 1.00 96.75 105 PRO A N 1
ATOM 795 C CA . PRO A 1 105 ? 12.488 2.310 11.849 1.00 96.75 105 PRO A CA 1
ATOM 796 C C . PRO A 1 105 ? 11.467 2.491 12.980 1.00 96.75 105 PRO A C 1
ATOM 798 O O . PRO A 1 105 ? 11.204 1.532 13.701 1.00 96.75 105 PRO A O 1
ATOM 801 N N . ALA A 1 106 ? 10.865 3.677 13.128 1.00 96.00 106 ALA A N 1
ATOM 802 C CA . ALA A 1 106 ? 9.819 3.916 14.122 1.00 96.00 106 ALA A CA 1
ATOM 803 C C . ALA A 1 106 ? 8.533 3.126 13.805 1.00 96.00 106 ALA A C 1
ATOM 805 O O . ALA A 1 106 ? 7.992 2.459 14.681 1.00 96.00 106 ALA A O 1
ATOM 806 N N . LEU A 1 107 ? 8.095 3.109 12.542 1.00 95.94 107 LEU A N 1
ATOM 807 C CA . LEU A 1 107 ? 6.926 2.344 12.095 1.00 95.94 107 LEU A CA 1
ATOM 808 C C . LEU A 1 107 ? 7.127 0.832 12.271 1.00 95.94 107 LEU A C 1
ATOM 810 O O . LEU A 1 107 ? 6.214 0.149 12.726 1.00 95.94 107 LEU A O 1
ATOM 814 N N . ILE A 1 108 ? 8.320 0.304 11.966 1.00 94.50 108 ILE A N 1
ATOM 815 C CA . ILE A 1 108 ? 8.650 -1.115 12.202 1.00 94.50 108 ILE A CA 1
ATOM 816 C C . ILE A 1 108 ? 8.578 -1.446 13.700 1.00 94.50 108 ILE A C 1
ATOM 818 O O . ILE A 1 108 ? 8.069 -2.503 14.087 1.00 94.50 108 ILE A O 1
ATOM 822 N N . ARG A 1 109 ? 9.052 -0.533 14.552 1.00 92.56 109 ARG A N 1
ATOM 823 C CA . ARG A 1 109 ? 9.054 -0.689 16.010 1.00 92.56 109 ARG A CA 1
ATOM 824 C C . ARG A 1 109 ? 7.656 -0.849 16.589 1.00 92.56 109 ARG A C 1
ATOM 826 O O . ARG A 1 109 ? 7.417 -1.793 17.337 1.00 92.56 109 ARG A O 1
ATOM 833 N N . CYS A 1 110 ? 6.726 0.005 16.160 1.00 90.31 110 CYS A N 1
ATOM 834 C CA . CYS A 1 110 ? 5.323 -0.021 16.587 1.00 90.31 110 CYS A CA 1
ATOM 835 C C . CYS A 1 110 ? 4.608 -1.354 16.293 1.00 90.31 110 CYS A C 1
ATOM 837 O O . CYS A 1 110 ? 3.511 -1.600 16.790 1.00 90.31 110 CYS A O 1
ATOM 839 N N . ILE A 1 111 ? 5.191 -2.206 15.448 1.00 87.81 111 ILE A N 1
ATOM 840 C CA . ILE A 1 111 ? 4.624 -3.501 15.060 1.00 87.81 111 ILE A CA 1
ATOM 841 C C . ILE A 1 111 ? 5.373 -4.655 15.739 1.00 87.81 111 ILE A C 1
ATOM 843 O O . ILE A 1 111 ? 4.762 -5.664 16.087 1.00 87.81 111 ILE A O 1
ATOM 847 N N . SER A 1 112 ? 6.687 -4.516 15.938 1.00 84.06 112 SER A N 1
ATOM 848 C CA . SER A 1 112 ? 7.577 -5.603 16.369 1.00 84.06 112 SER A CA 1
ATOM 849 C C . SER A 1 112 ? 7.856 -5.646 17.874 1.00 84.06 112 SER A C 1
ATOM 851 O O . SER A 1 112 ? 7.981 -6.739 18.422 1.00 84.06 112 SER A O 1
ATOM 853 N N . GLU A 1 113 ? 7.919 -4.498 18.554 1.00 75.44 113 GLU A N 1
ATOM 854 C CA . GLU A 1 113 ? 8.391 -4.403 19.949 1.00 75.44 113 GLU A CA 1
ATOM 855 C C . GLU A 1 113 ? 7.269 -4.416 20.997 1.00 75.44 113 GLU A C 1
ATOM 857 O O . GLU A 1 113 ? 7.522 -4.297 22.192 1.00 75.44 113 GLU A O 1
ATOM 862 N N . HIS A 1 114 ? 6.013 -4.560 20.580 1.00 66.50 114 HIS A N 1
ATOM 863 C CA . HIS A 1 114 ? 4.892 -4.593 21.512 1.00 66.50 114 HIS A CA 1
ATOM 864 C C . HIS A 1 114 ? 4.639 -6.000 22.064 1.00 66.50 114 HIS A C 1
ATOM 866 O O . HIS A 1 114 ? 4.538 -6.982 21.309 1.00 66.50 114 HIS A O 1
ATOM 872 N N . ASP A 1 115 ? 4.466 -6.065 23.388 1.00 71.50 115 ASP A N 1
ATOM 873 C CA . ASP A 1 115 ? 3.888 -7.210 24.086 1.00 71.50 115 ASP A CA 1
ATOM 874 C C . ASP A 1 115 ? 2.577 -7.627 23.416 1.00 71.50 115 ASP A C 1
ATOM 876 O O . ASP A 1 115 ? 1.827 -6.804 22.886 1.00 71.50 115 ASP A O 1
ATOM 880 N N . ALA A 1 116 ? 2.266 -8.924 23.437 1.00 66.44 116 ALA A N 1
ATOM 881 C CA . ALA A 1 116 ? 1.091 -9.454 22.743 1.00 66.44 116 ALA A CA 1
ATOM 882 C C . ALA A 1 116 ? -0.226 -8.750 23.143 1.00 66.44 116 ALA A C 1
ATOM 884 O O . ALA A 1 116 ? -1.139 -8.668 22.325 1.00 66.44 116 ALA A O 1
ATOM 885 N N . SER A 1 117 ? -0.305 -8.211 24.365 1.00 66.12 117 SER A N 1
ATOM 886 C CA . SER A 1 117 ? -1.449 -7.461 24.898 1.00 66.12 117 SER A CA 1
ATOM 887 C C . SER A 1 117 ? -1.533 -5.998 24.439 1.00 66.12 117 SER A C 1
ATOM 889 O O . SER A 1 117 ? -2.616 -5.419 24.498 1.00 66.12 117 SER A O 1
ATOM 891 N N . SER A 1 118 ? -0.433 -5.395 23.980 1.00 73.50 118 SER A N 1
ATOM 892 C CA . SER A 1 118 ? -0.363 -3.989 23.549 1.00 73.50 118 SER A CA 1
ATOM 893 C C . SER A 1 118 ? -0.239 -3.821 22.033 1.00 73.50 118 SER A C 1
ATOM 895 O O . SER A 1 118 ? -0.261 -2.698 21.523 1.00 73.50 118 SER A O 1
ATOM 897 N N . ARG A 1 119 ? -0.158 -4.929 21.285 1.00 78.62 119 ARG A N 1
ATOM 898 C CA . ARG A 1 119 ? -0.127 -4.898 19.821 1.00 78.62 119 ARG A CA 1
ATOM 899 C C . ARG A 1 119 ? -1.405 -4.273 19.245 1.00 78.62 119 ARG A C 1
ATOM 901 O O . ARG A 1 119 ? -2.509 -4.620 19.669 1.00 78.62 119 ARG A O 1
ATOM 908 N N . PRO A 1 120 ? -1.282 -3.410 18.219 1.00 85.50 120 PRO A N 1
ATOM 909 C CA . PRO A 1 120 ? -2.421 -2.901 17.477 1.00 85.50 120 PRO A CA 1
ATOM 910 C C . PRO A 1 120 ? -3.294 -4.032 16.928 1.00 85.50 120 PRO A C 1
ATOM 912 O O . PRO A 1 120 ? -2.785 -5.122 16.664 1.00 85.50 120 PRO A O 1
ATOM 915 N N . PRO A 1 121 ? -4.585 -3.785 16.655 1.00 88.69 121 PRO A N 1
ATOM 916 C CA . PRO A 1 121 ? -5.384 -4.738 15.892 1.00 88.69 121 PRO A CA 1
ATOM 917 C C . PRO A 1 121 ? -4.740 -5.005 14.520 1.00 88.69 121 PRO A C 1
ATOM 919 O O . PRO A 1 121 ? -4.079 -4.130 13.957 1.00 88.69 121 PRO A O 1
ATOM 922 N N . VAL A 1 122 ? -4.950 -6.206 13.968 1.00 89.94 122 VAL A N 1
ATOM 923 C CA . VAL A 1 122 ? -4.269 -6.698 12.749 1.00 89.94 122 VAL A CA 1
ATOM 924 C C . VAL A 1 122 ? -4.343 -5.703 11.588 1.00 89.94 122 VAL A C 1
ATOM 926 O O . VAL A 1 122 ? -3.328 -5.435 10.952 1.00 89.94 122 VAL A O 1
ATOM 929 N N . TRP A 1 123 ? -5.504 -5.093 11.346 1.00 91.12 123 TRP A N 1
ATOM 930 C CA . TRP A 1 123 ? -5.669 -4.116 10.266 1.00 91.12 123 TRP A CA 1
ATOM 931 C C . TRP A 1 123 ? -4.769 -2.882 10.433 1.00 91.12 123 TRP A C 1
ATOM 933 O O . TRP A 1 123 ? -4.266 -2.340 9.450 1.00 91.12 123 TRP A O 1
ATOM 943 N N . ARG A 1 124 ? -4.531 -2.442 11.678 1.00 91.50 124 ARG A N 1
ATOM 944 C CA . ARG A 1 124 ? -3.657 -1.301 11.974 1.00 91.50 124 ARG A CA 1
ATOM 945 C C . ARG A 1 124 ? -2.198 -1.695 11.817 1.00 91.50 124 ARG A C 1
ATOM 947 O O . ARG A 1 124 ? -1.425 -0.894 11.311 1.00 91.50 124 ARG A O 1
ATOM 954 N N . GLN A 1 125 ? -1.835 -2.929 12.171 1.00 92.56 125 GLN A N 1
ATOM 955 C CA . GLN A 1 125 ? -0.506 -3.462 11.862 1.00 92.56 125 GLN A CA 1
ATOM 956 C C . GLN A 1 125 ? -0.271 -3.476 10.345 1.00 92.56 125 GLN A C 1
ATOM 958 O O . GLN A 1 125 ? 0.730 -2.941 9.889 1.00 92.56 125 GLN A O 1
ATOM 963 N N . GLN A 1 126 ? -1.226 -3.983 9.555 1.00 94.06 126 GLN A N 1
ATOM 964 C CA . GLN A 1 126 ? -1.142 -3.983 8.088 1.00 94.06 126 GLN A CA 1
ATOM 965 C C . GLN A 1 126 ? -1.008 -2.566 7.513 1.00 94.06 126 GLN A C 1
ATOM 967 O O . GLN A 1 126 ? -0.199 -2.334 6.616 1.00 94.06 126 GLN A O 1
ATOM 972 N N . TRP A 1 127 ? -1.772 -1.609 8.044 1.00 94.75 127 TRP A N 1
ATOM 973 C CA . TRP A 1 127 ? -1.690 -0.205 7.646 1.00 94.75 127 TRP A CA 1
ATOM 974 C C . TRP A 1 127 ? -0.329 0.421 7.978 1.00 94.75 127 TRP A C 1
ATOM 976 O O . TRP A 1 127 ? 0.302 1.004 7.098 1.00 94.75 127 TRP A O 1
ATOM 986 N N . LEU A 1 128 ? 0.169 0.240 9.207 1.00 95.25 128 LEU A N 1
ATOM 987 C CA . LEU A 1 128 ? 1.488 0.724 9.630 1.00 95.25 128 LEU A CA 1
ATOM 988 C C . LEU A 1 128 ? 2.618 0.075 8.816 1.00 95.25 128 LEU A C 1
ATOM 990 O O . LEU A 1 128 ? 3.558 0.763 8.425 1.00 95.25 128 LEU A O 1
ATOM 994 N N . SER A 1 129 ? 2.519 -1.220 8.497 1.00 96.50 129 SER A N 1
ATOM 995 C CA . SER A 1 129 ? 3.473 -1.907 7.618 1.00 96.50 129 SER A CA 1
ATOM 996 C C . SER A 1 129 ? 3.459 -1.339 6.199 1.00 96.50 129 SER A C 1
ATOM 998 O O . SER A 1 129 ? 4.515 -1.220 5.583 1.00 96.50 129 SER A O 1
ATOM 1000 N N . MET A 1 130 ? 2.290 -0.963 5.673 1.00 97.06 130 MET A N 1
ATOM 1001 C CA . MET A 1 130 ? 2.202 -0.342 4.350 1.00 97.06 130 MET A CA 1
ATOM 1002 C C . MET A 1 130 ? 2.780 1.082 4.353 1.00 97.06 130 MET A C 1
ATOM 1004 O O . MET A 1 130 ? 3.506 1.450 3.429 1.00 97.06 130 MET A O 1
ATOM 1008 N N . LEU A 1 131 ? 2.559 1.857 5.422 1.00 97.12 131 LEU A N 1
ATOM 1009 C CA . LEU A 1 131 ? 3.258 3.132 5.627 1.00 97.12 131 LEU A CA 1
ATOM 1010 C C . LEU A 1 131 ? 4.776 2.936 5.724 1.00 97.12 131 LEU A C 1
ATOM 1012 O O . LEU A 1 131 ? 5.533 3.711 5.142 1.00 97.12 131 LEU A O 1
ATOM 1016 N N . ALA A 1 132 ? 5.239 1.878 6.394 1.00 98.06 132 ALA A N 1
ATOM 1017 C CA . ALA A 1 132 ? 6.658 1.541 6.447 1.00 98.06 132 ALA A CA 1
ATOM 1018 C C . ALA A 1 132 ? 7.203 1.189 5.053 1.00 98.06 132 ALA A C 1
ATOM 1020 O O . ALA A 1 132 ? 8.281 1.651 4.689 1.00 98.06 132 ALA A O 1
ATOM 1021 N N . ALA A 1 133 ? 6.451 0.450 4.231 1.00 98.06 133 ALA A N 1
ATOM 1022 C CA . ALA A 1 133 ? 6.838 0.160 2.850 1.00 98.06 133 ALA A CA 1
ATOM 1023 C C . ALA A 1 133 ? 6.959 1.443 2.006 1.00 98.06 133 ALA A C 1
ATOM 1025 O O . ALA A 1 133 ? 7.932 1.605 1.267 1.00 98.06 133 ALA A O 1
ATOM 1026 N N . GLN A 1 134 ? 6.029 2.389 2.165 1.00 97.44 134 GLN A N 1
ATOM 1027 C CA . GLN A 1 134 ? 6.106 3.714 1.541 1.00 97.44 134 GLN A CA 1
ATOM 1028 C C . GLN A 1 134 ? 7.320 4.515 2.032 1.00 97.44 134 GLN A C 1
ATOM 1030 O O . GLN A 1 134 ? 8.043 5.098 1.224 1.00 97.44 134 GLN A O 1
ATOM 1035 N N . ALA A 1 135 ? 7.595 4.511 3.339 1.00 97.88 135 ALA A N 1
ATOM 1036 C CA . ALA A 1 135 ? 8.760 5.182 3.913 1.00 97.88 135 ALA A CA 1
ATOM 1037 C C . ALA A 1 135 ? 10.067 4.569 3.390 1.00 97.88 135 ALA A C 1
ATOM 1039 O O . ALA A 1 135 ? 11.002 5.290 3.045 1.00 97.88 135 ALA A O 1
ATOM 1040 N N . ALA A 1 136 ? 10.128 3.240 3.271 1.00 97.50 136 ALA A N 1
ATOM 1041 C CA . ALA A 1 136 ? 11.265 2.532 2.699 1.00 97.50 136 ALA A CA 1
ATOM 1042 C C . ALA A 1 136 ? 11.503 2.929 1.239 1.00 97.50 136 ALA A C 1
ATOM 1044 O O . ALA A 1 136 ? 12.629 3.276 0.893 1.00 97.50 136 ALA A O 1
ATOM 1045 N N . MET A 1 137 ? 10.459 2.974 0.404 1.00 95.69 137 MET A N 1
ATOM 1046 C CA . MET A 1 137 ? 10.583 3.467 -0.972 1.00 95.69 137 MET A CA 1
ATOM 1047 C C . MET A 1 137 ? 11.114 4.907 -1.000 1.00 95.69 137 MET A C 1
ATOM 1049 O O . MET A 1 137 ? 12.124 5.189 -1.636 1.00 95.69 137 MET A O 1
ATOM 1053 N N . ARG A 1 138 ? 10.482 5.822 -0.262 1.00 94.69 138 ARG A N 1
ATOM 1054 C CA . ARG A 1 138 ? 10.811 7.255 -0.315 1.00 94.69 138 ARG A CA 1
ATOM 1055 C C . ARG A 1 138 ? 12.150 7.618 0.336 1.00 94.69 138 ARG A C 1
ATOM 1057 O O . ARG A 1 138 ? 12.682 8.685 0.062 1.00 94.69 138 ARG A O 1
ATOM 1064 N N . SER A 1 139 ? 12.715 6.730 1.154 1.00 94.75 139 SER A N 1
ATOM 1065 C CA . SER A 1 139 ? 14.066 6.857 1.724 1.00 94.75 139 SER A CA 1
ATOM 1066 C C . SER A 1 139 ? 15.145 6.091 0.943 1.00 94.75 139 SER A C 1
ATOM 1068 O O . SER A 1 139 ? 16.270 5.963 1.423 1.00 94.75 139 SER A O 1
ATOM 1070 N N . GLY A 1 140 ? 14.830 5.563 -0.246 1.00 93.38 140 GLY A N 1
ATOM 1071 C CA . GLY A 1 140 ? 15.801 4.880 -1.109 1.00 93.38 140 GLY A CA 1
ATOM 1072 C C . GLY A 1 140 ? 16.056 3.404 -0.779 1.00 93.38 140 GLY A C 1
ATOM 1073 O O . GLY A 1 140 ? 16.963 2.794 -1.337 1.00 93.38 140 GLY A O 1
ATOM 1074 N N . ARG A 1 141 ? 15.274 2.799 0.119 1.00 95.75 141 ARG A N 1
ATOM 1075 C CA . ARG A 1 141 ? 15.449 1.421 0.612 1.00 95.75 141 ARG A CA 1
ATOM 1076 C C . ARG A 1 141 ? 14.502 0.450 -0.104 1.00 95.75 141 ARG A C 1
ATOM 1078 O O . ARG A 1 141 ? 13.658 -0.192 0.524 1.00 95.75 141 ARG A O 1
ATOM 1085 N N . GLY A 1 142 ? 14.639 0.351 -1.427 1.00 95.94 142 GLY A N 1
ATOM 1086 C CA . GLY A 1 142 ? 13.723 -0.405 -2.293 1.00 95.94 142 GLY A CA 1
ATOM 1087 C C . GLY A 1 142 ? 13.579 -1.895 -1.946 1.00 95.94 142 GLY A C 1
ATOM 1088 O O . GLY A 1 142 ? 12.466 -2.411 -1.970 1.00 95.94 142 GLY A O 1
ATOM 1089 N N . ASP A 1 143 ? 14.653 -2.586 -1.550 1.00 97.00 143 ASP A N 1
ATOM 1090 C CA . ASP A 1 143 ? 14.563 -4.004 -1.152 1.00 97.00 143 ASP A CA 1
ATOM 1091 C C . ASP A 1 143 ? 13.693 -4.202 0.098 1.00 97.00 143 ASP A C 1
ATOM 1093 O O . ASP A 1 143 ? 12.856 -5.101 0.137 1.00 97.00 143 ASP A O 1
ATOM 1097 N N .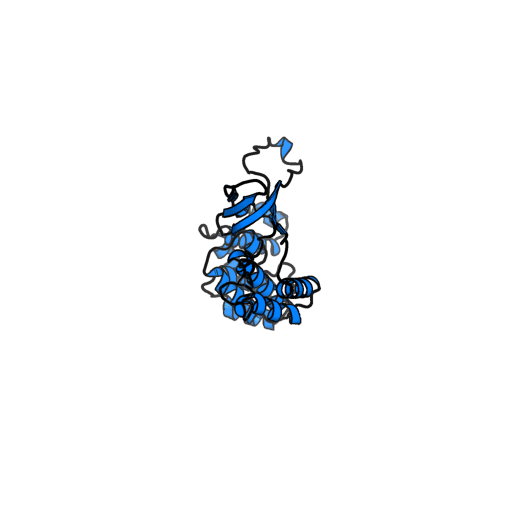 ILE A 1 144 ? 13.840 -3.327 1.101 1.00 97.44 144 ILE A N 1
ATOM 1098 C CA . ILE A 1 144 ? 13.018 -3.367 2.322 1.00 97.44 144 ILE A CA 1
ATOM 1099 C C . ILE A 1 144 ? 11.553 -3.099 1.969 1.00 97.44 144 ILE A C 1
ATOM 1101 O O . ILE A 1 144 ? 10.659 -3.770 2.477 1.00 97.44 144 ILE A O 1
ATOM 1105 N N . CYS A 1 145 ? 11.309 -2.140 1.075 1.00 97.75 145 CYS A N 1
ATOM 1106 C CA . CYS A 1 145 ? 9.974 -1.834 0.576 1.00 97.75 145 CYS A CA 1
ATOM 1107 C C . CYS A 1 145 ? 9.298 -3.072 -0.038 1.00 97.75 145 CYS A C 1
ATOM 1109 O O . CYS A 1 145 ? 8.199 -3.440 0.381 1.00 97.75 145 CYS A O 1
ATOM 1111 N N . LEU A 1 146 ? 9.961 -3.744 -0.984 1.00 97.94 146 LEU A N 1
ATOM 1112 C CA . LEU A 1 146 ? 9.392 -4.911 -1.664 1.00 97.94 146 LEU A CA 1
ATOM 1113 C C . LEU A 1 146 ? 9.240 -6.118 -0.736 1.00 97.94 146 LEU A C 1
ATOM 1115 O O . LEU A 1 146 ? 8.266 -6.855 -0.862 1.00 97.94 146 LEU A O 1
ATOM 1119 N N . GLU A 1 147 ? 10.139 -6.293 0.231 1.00 97.75 147 GLU A N 1
ATOM 1120 C CA . GLU A 1 147 ? 10.008 -7.340 1.244 1.00 97.75 147 GLU A CA 1
ATOM 1121 C C . GLU A 1 147 ? 8.784 -7.117 2.146 1.00 97.75 147 GLU A C 1
ATOM 1123 O O . GLU A 1 147 ? 8.008 -8.047 2.374 1.00 97.75 147 GLU A O 1
ATOM 1128 N N . LEU A 1 148 ? 8.546 -5.882 2.600 1.00 97.69 148 LEU A N 1
ATOM 1129 C CA . LEU A 1 148 ? 7.348 -5.543 3.376 1.00 97.69 148 LEU A CA 1
ATOM 1130 C C . LEU A 1 148 ? 6.067 -5.781 2.565 1.00 97.69 148 LEU A C 1
ATOM 1132 O O . LEU A 1 148 ? 5.113 -6.372 3.073 1.00 97.69 148 LEU A O 1
ATOM 1136 N N . VAL A 1 149 ? 6.054 -5.384 1.287 1.00 98.06 149 VAL A N 1
ATOM 1137 C CA . VAL A 1 149 ? 4.925 -5.657 0.381 1.00 98.06 149 VAL A CA 1
ATOM 1138 C C . VAL A 1 149 ? 4.707 -7.162 0.220 1.00 98.06 149 VAL A C 1
ATOM 1140 O O . VAL A 1 149 ? 3.568 -7.619 0.307 1.00 98.06 149 VAL A O 1
ATOM 1143 N N . ARG A 1 150 ? 5.776 -7.949 0.049 1.00 97.69 150 ARG A N 1
ATOM 1144 C CA . ARG A 1 150 ? 5.708 -9.412 -0.078 1.00 97.69 150 ARG A CA 1
ATOM 1145 C C . ARG A 1 150 ? 5.061 -10.062 1.143 1.00 97.69 150 ARG A C 1
ATOM 1147 O O . ARG A 1 150 ? 4.220 -10.944 0.989 1.00 97.69 150 ARG A O 1
ATOM 1154 N N . GLN A 1 151 ? 5.442 -9.630 2.345 1.00 95.62 151 GLN A N 1
ATOM 1155 C CA . GLN A 1 151 ? 4.877 -10.147 3.594 1.00 95.62 151 GLN A CA 1
ATOM 1156 C C . GLN A 1 151 ? 3.393 -9.792 3.741 1.00 95.62 151 GLN A C 1
ATOM 1158 O O . GLN A 1 151 ? 2.600 -10.629 4.171 1.00 95.62 151 GLN A O 1
ATOM 1163 N N . LEU A 1 152 ? 3.004 -8.575 3.349 1.00 95.31 152 LEU A N 1
ATOM 1164 C CA . LEU A 1 152 ? 1.612 -8.126 3.401 1.00 95.31 152 LEU A CA 1
ATOM 1165 C C . LEU A 1 152 ? 0.723 -8.838 2.375 1.00 95.31 152 LEU A C 1
ATOM 1167 O O . LEU A 1 152 ? -0.422 -9.158 2.681 1.00 95.31 152 LEU A O 1
ATOM 1171 N N . ASP A 1 153 ? 1.251 -9.127 1.186 1.00 95.31 153 ASP A N 1
ATOM 1172 C CA . ASP A 1 153 ? 0.514 -9.779 0.097 1.00 95.31 153 ASP A CA 1
ATOM 1173 C C . ASP A 1 153 ? 0.245 -11.274 0.336 1.00 95.31 153 ASP A C 1
ATOM 1175 O O . ASP A 1 153 ? -0.553 -11.886 -0.377 1.00 95.31 153 ASP A O 1
ATOM 1179 N N . ALA A 1 154 ? 0.851 -11.865 1.375 1.00 91.94 154 ALA A N 1
ATOM 1180 C CA . ALA A 1 154 ? 0.587 -13.242 1.791 1.00 91.94 154 ALA A CA 1
ATOM 1181 C C . ALA A 1 154 ? -0.889 -13.489 2.160 1.00 91.94 154 ALA A C 1
ATOM 1183 O O . ALA A 1 154 ? -1.325 -14.638 2.247 1.00 91.94 154 ALA A O 1
ATOM 1184 N N . ARG A 1 155 ? -1.669 -12.424 2.393 1.00 86.69 155 ARG A N 1
ATOM 1185 C CA . ARG A 1 155 ? -3.122 -12.470 2.582 1.00 86.69 155 ARG A CA 1
ATOM 1186 C C . ARG A 1 155 ? -3.788 -11.358 1.768 1.00 86.69 155 ARG A C 1
ATOM 1188 O O . ARG A 1 155 ? -3.180 -10.309 1.566 1.00 86.69 155 ARG A O 1
ATOM 1195 N N . PRO A 1 156 ? -5.039 -11.542 1.313 1.00 88.75 156 PRO A N 1
ATOM 1196 C CA . PRO A 1 156 ? -5.805 -10.453 0.720 1.00 88.75 156 PRO A CA 1
ATOM 1197 C C . PRO A 1 156 ? -5.891 -9.253 1.674 1.00 88.75 156 PRO A C 1
ATOM 1199 O O . PRO A 1 156 ? -6.209 -9.407 2.854 1.00 88.75 156 PRO A O 1
ATOM 1202 N N . LEU A 1 157 ? -5.601 -8.061 1.152 1.00 92.19 157 LEU A N 1
ATOM 1203 C CA . LEU A 1 157 ? -5.640 -6.804 1.897 1.00 92.19 157 LEU A CA 1
ATOM 1204 C C . LEU A 1 157 ? -6.932 -6.031 1.589 1.00 92.19 157 LEU A C 1
ATOM 1206 O O . LEU A 1 157 ? -7.439 -6.124 0.467 1.00 92.19 157 LEU A O 1
ATOM 1210 N N . PRO A 1 158 ? -7.431 -5.216 2.535 1.00 92.62 158 PRO A N 1
ATOM 1211 C CA . PRO A 1 158 ? -8.485 -4.248 2.257 1.00 92.62 158 PRO A CA 1
ATOM 1212 C C . PRO A 1 158 ? -8.113 -3.298 1.112 1.00 92.62 158 PRO A C 1
ATOM 1214 O O . PRO A 1 158 ? -6.947 -2.925 0.953 1.00 92.62 158 PRO A O 1
ATOM 1217 N N . ALA A 1 159 ? -9.114 -2.842 0.353 1.00 89.38 159 ALA A N 1
ATOM 1218 C CA . ALA A 1 159 ? -8.909 -1.940 -0.786 1.00 89.38 159 ALA A CA 1
ATOM 1219 C C . ALA A 1 159 ? -8.156 -0.655 -0.392 1.00 89.38 159 ALA A C 1
ATOM 1221 O O . ALA A 1 159 ? -7.240 -0.234 -1.097 1.00 89.38 159 ALA A O 1
ATOM 1222 N N . MET A 1 160 ? -8.479 -0.093 0.779 1.00 91.81 160 MET A N 1
ATOM 1223 C CA . MET A 1 160 ? -7.802 1.083 1.338 1.00 91.81 160 MET A CA 1
ATOM 1224 C C . MET A 1 160 ? -6.286 0.865 1.500 1.00 91.81 160 MET A C 1
ATOM 1226 O O . MET A 1 160 ? -5.501 1.766 1.225 1.00 91.81 160 MET A O 1
ATOM 1230 N N . MET A 1 161 ? -5.851 -0.338 1.891 1.00 93.56 161 MET A N 1
ATOM 1231 C CA . MET A 1 161 ? -4.430 -0.667 2.064 1.00 93.56 161 MET A CA 1
ATOM 1232 C C . MET A 1 161 ? -3.747 -0.912 0.720 1.00 93.56 161 MET A C 1
ATOM 1234 O O . MET A 1 161 ? -2.592 -0.534 0.546 1.00 93.56 161 MET A O 1
ATOM 1238 N N . LEU A 1 162 ? -4.454 -1.502 -0.249 1.00 92.69 162 LEU A N 1
ATOM 1239 C CA . LEU A 1 162 ? -3.940 -1.665 -1.612 1.00 92.69 162 LEU A CA 1
ATOM 1240 C C . LEU A 1 162 ? -3.736 -0.317 -2.315 1.00 92.69 162 LEU A C 1
ATOM 1242 O O . LEU A 1 162 ? -2.784 -0.168 -3.077 1.00 92.69 162 LEU A O 1
ATOM 1246 N N . GLY A 1 163 ? -4.571 0.682 -2.012 1.00 90.94 163 GLY A N 1
ATOM 1247 C CA . GLY A 1 163 ? -4.379 2.060 -2.475 1.00 90.94 163 GLY A CA 1
ATOM 1248 C C . GLY A 1 163 ? -3.086 2.715 -1.969 1.00 90.94 163 GLY A C 1
ATOM 1249 O O . GLY A 1 163 ? -2.614 3.674 -2.572 1.00 90.94 163 GLY A O 1
ATOM 1250 N N . LEU A 1 164 ? -2.483 2.177 -0.903 1.00 93.56 164 LEU A N 1
ATOM 1251 C CA . LEU A 1 164 ? -1.220 2.647 -0.330 1.00 93.56 164 LEU A CA 1
ATOM 1252 C C . LEU A 1 164 ? 0.002 1.875 -0.841 1.00 93.56 164 LEU A C 1
ATOM 1254 O O . LEU A 1 164 ? 1.101 2.110 -0.337 1.00 93.56 164 LEU A O 1
ATOM 1258 N N . LEU A 1 165 ? -0.147 0.974 -1.820 1.00 96.81 165 LEU A N 1
ATOM 1259 C CA . LEU A 1 165 ? 1.002 0.288 -2.410 1.00 96.81 165 LEU A CA 1
ATOM 1260 C C . LEU A 1 165 ? 2.047 1.307 -2.919 1.00 96.81 165 LEU A C 1
ATOM 1262 O O . LEU A 1 165 ? 1.667 2.349 -3.462 1.00 96.81 165 LEU A O 1
ATOM 1266 N N . PRO A 1 166 ? 3.354 1.017 -2.774 1.00 96.31 166 PRO A N 1
ATOM 1267 C CA . PRO A 1 166 ? 4.460 1.897 -3.168 1.00 96.31 166 PRO A CA 1
ATOM 1268 C C . PRO A 1 166 ? 4.665 1.920 -4.696 1.00 96.31 166 PRO A C 1
ATOM 1270 O O . PRO A 1 166 ? 5.735 1.632 -5.221 1.00 96.31 166 PRO A O 1
ATOM 1273 N N . ILE A 1 167 ? 3.594 2.222 -5.425 1.00 95.75 167 ILE A N 1
ATOM 1274 C CA . ILE A 1 167 ? 3.550 2.322 -6.881 1.00 95.75 167 ILE A CA 1
ATOM 1275 C C . ILE A 1 167 ? 4.147 3.664 -7.318 1.00 95.75 167 ILE A C 1
ATOM 1277 O O . ILE A 1 167 ? 3.793 4.714 -6.774 1.00 95.75 167 ILE A O 1
ATOM 1281 N N . ASP A 1 168 ? 5.000 3.644 -8.345 1.00 93.19 168 ASP A N 1
ATOM 1282 C CA . ASP A 1 168 ? 5.538 4.870 -8.941 1.00 93.19 168 ASP A CA 1
ATOM 1283 C C . ASP A 1 168 ? 4.528 5.522 -9.910 1.00 93.19 168 ASP A C 1
ATOM 1285 O O . ASP A 1 168 ? 4.513 5.296 -11.126 1.00 93.19 168 ASP A O 1
ATOM 1289 N N . TRP A 1 169 ? 3.654 6.360 -9.350 1.00 90.56 169 TRP A N 1
ATOM 1290 C CA . TRP A 1 169 ? 2.650 7.123 -10.099 1.00 90.56 169 TRP A CA 1
ATOM 1291 C C . TRP A 1 169 ? 3.180 8.390 -10.765 1.00 90.56 169 TRP A C 1
ATOM 1293 O O . TRP A 1 169 ? 2.450 8.986 -11.554 1.00 90.56 169 TRP A O 1
ATOM 1303 N N . THR A 1 170 ? 4.415 8.821 -10.506 1.00 85.12 170 THR A N 1
ATOM 1304 C CA . THR A 1 170 ? 4.975 10.057 -11.087 1.00 85.12 170 THR A CA 1
ATOM 1305 C C . THR A 1 170 ? 6.043 9.737 -12.125 1.00 85.12 170 THR A C 1
ATOM 1307 O O . THR A 1 170 ? 6.056 10.345 -13.195 1.00 85.12 170 THR A O 1
ATOM 1310 N N . GLY A 1 171 ? 6.793 8.657 -11.929 1.00 80.12 171 GLY A N 1
ATOM 1311 C CA . GLY A 1 171 ? 7.955 8.290 -12.727 1.00 80.12 171 GLY A CA 1
ATOM 1312 C C . GLY A 1 171 ? 9.277 8.762 -12.128 1.00 80.12 171 GLY A C 1
ATOM 1313 O O . GLY A 1 171 ? 10.286 8.715 -12.824 1.00 80.12 171 GLY A O 1
ATOM 1314 N N . GLU A 1 172 ? 9.268 9.265 -10.891 1.00 80.94 172 GLU A N 1
ATOM 1315 C CA . GLU A 1 172 ? 10.461 9.781 -10.208 1.00 80.94 172 GLU A CA 1
ATOM 1316 C C . GLU A 1 172 ? 11.472 8.673 -9.895 1.00 80.94 172 GLU A C 1
ATOM 1318 O O . GLU A 1 172 ? 12.680 8.900 -9.951 1.00 80.94 172 GLU A O 1
ATOM 1323 N N . PHE A 1 173 ? 10.994 7.461 -9.607 1.00 75.75 173 PHE A N 1
ATOM 1324 C CA . PHE A 1 173 ? 11.847 6.341 -9.207 1.00 75.75 173 PHE A CA 1
ATOM 1325 C C . PHE A 1 173 ? 12.364 5.551 -10.410 1.00 75.75 173 PHE A C 1
ATOM 1327 O O . PHE A 1 173 ? 13.473 5.021 -10.362 1.00 75.75 173 PHE A O 1
ATOM 1334 N N . GLY A 1 174 ? 11.613 5.525 -11.515 1.00 66.06 174 GLY A N 1
ATOM 1335 C CA . GLY A 1 174 ? 12.009 4.848 -12.756 1.00 66.06 174 GLY A CA 1
ATOM 1336 C C . GLY A 1 174 ? 13.230 5.435 -13.480 1.00 66.06 174 GLY A C 1
ATOM 1337 O O . GLY A 1 174 ? 13.672 4.854 -14.468 1.00 66.06 174 GLY A O 1
ATOM 1338 N N . ALA A 1 175 ? 13.777 6.559 -13.002 1.00 73.81 175 ALA A N 1
ATOM 1339 C CA . ALA A 1 175 ? 15.034 7.152 -13.473 1.00 73.81 175 ALA A CA 1
ATOM 1340 C C . ALA A 1 175 ? 16.247 6.818 -12.578 1.00 73.81 175 ALA A C 1
ATOM 1342 O O . ALA A 1 175 ? 17.369 7.194 -12.906 1.00 73.81 175 ALA A O 1
ATOM 1343 N N . ASN A 1 176 ? 16.037 6.145 -11.441 1.00 86.25 176 ASN A N 1
ATOM 1344 C CA . ASN A 1 176 ? 17.096 5.785 -10.504 1.00 86.25 176 ASN A CA 1
ATOM 1345 C C . ASN A 1 176 ? 17.555 4.338 -10.742 1.00 86.25 176 ASN A C 1
ATOM 1347 O O . ASN A 1 176 ? 16.809 3.394 -10.473 1.00 86.25 176 ASN A O 1
ATOM 1351 N N . ASP A 1 177 ? 18.799 4.161 -11.192 1.00 88.81 177 ASP A N 1
ATOM 1352 C CA . ASP A 1 177 ? 19.362 2.849 -11.536 1.00 88.81 177 ASP A CA 1
ATOM 1353 C C . ASP A 1 177 ? 19.287 1.834 -10.384 1.00 88.81 177 ASP A C 1
ATOM 1355 O O . ASP A 1 177 ? 18.969 0.667 -10.617 1.00 88.81 177 ASP A O 1
ATOM 1359 N N . ALA A 1 178 ? 19.463 2.268 -9.130 1.00 90.94 178 ALA A N 1
ATOM 1360 C CA . ALA A 1 178 ? 19.364 1.374 -7.976 1.00 90.94 178 ALA A CA 1
ATOM 1361 C C . ALA A 1 178 ? 17.946 0.794 -7.821 1.00 90.94 178 ALA A C 1
ATOM 1363 O O . ALA A 1 178 ? 17.777 -0.392 -7.534 1.00 90.94 178 ALA A O 1
ATOM 1364 N N . PHE A 1 179 ? 16.909 1.606 -8.058 1.00 92.00 179 PHE A N 1
ATOM 1365 C CA . PHE A 1 179 ? 15.520 1.137 -8.038 1.00 92.00 179 PHE A CA 1
ATOM 1366 C C . PHE A 1 179 ? 15.208 0.216 -9.213 1.00 92.00 179 PHE A C 1
ATOM 1368 O O . PHE A 1 179 ? 14.484 -0.765 -9.037 1.00 92.00 179 PHE A O 1
ATOM 1375 N N . ILE A 1 180 ? 15.778 0.490 -10.389 1.00 93.88 180 ILE A N 1
ATOM 1376 C CA . ILE A 1 180 ? 15.638 -0.370 -11.566 1.00 93.88 180 ILE A CA 1
ATOM 1377 C C . ILE A 1 180 ? 16.240 -1.751 -11.283 1.00 93.88 180 ILE A C 1
ATOM 1379 O O . ILE A 1 180 ? 15.575 -2.760 -11.505 1.00 93.88 180 ILE A O 1
ATOM 1383 N N . GLU A 1 181 ? 17.460 -1.823 -10.751 1.00 94.94 181 GLU A N 1
ATOM 1384 C CA . GLU A 1 181 ? 18.117 -3.094 -10.419 1.00 94.94 181 GLU A CA 1
ATOM 1385 C C . GLU A 1 181 ? 17.344 -3.900 -9.369 1.00 94.94 181 GLU A C 1
ATOM 1387 O O . GLU A 1 181 ? 17.164 -5.114 -9.515 1.00 94.94 181 GLU A O 1
ATOM 1392 N N . ILE A 1 182 ? 16.838 -3.234 -8.326 1.00 96.38 182 ILE A N 1
ATOM 1393 C CA . ILE A 1 182 ? 15.962 -3.854 -7.327 1.00 96.38 182 ILE A CA 1
ATOM 1394 C C . ILE A 1 182 ? 14.697 -4.398 -8.004 1.00 96.38 182 ILE A C 1
ATOM 1396 O O . ILE A 1 182 ? 14.382 -5.578 -7.857 1.00 96.38 182 ILE A O 1
ATOM 1400 N N . ALA A 1 183 ? 13.994 -3.584 -8.792 1.00 96.38 183 ALA A N 1
ATOM 1401 C CA . ALA A 1 183 ? 12.767 -4.010 -9.453 1.00 96.38 183 ALA A CA 1
ATOM 1402 C C . ALA A 1 183 ? 12.993 -5.187 -10.413 1.00 96.38 183 ALA A C 1
ATOM 1404 O O . ALA A 1 183 ? 12.178 -6.105 -10.440 1.00 96.38 183 ALA A O 1
ATOM 1405 N N . VAL A 1 184 ? 14.110 -5.214 -11.152 1.00 97.06 184 VAL A N 1
ATOM 1406 C CA . VAL A 1 184 ? 14.475 -6.347 -12.020 1.00 97.06 184 VAL A CA 1
ATOM 1407 C C . VAL A 1 184 ? 14.624 -7.635 -11.212 1.00 97.06 184 VAL A C 1
ATOM 1409 O O . VAL A 1 184 ? 14.068 -8.658 -11.610 1.00 97.06 184 VAL A O 1
ATOM 1412 N N . ARG A 1 185 ? 15.317 -7.599 -10.063 1.00 96.94 185 ARG A N 1
ATOM 1413 C CA . ARG A 1 185 ? 15.489 -8.784 -9.200 1.00 96.94 185 ARG A CA 1
ATOM 1414 C C . ARG A 1 185 ? 14.162 -9.342 -8.686 1.00 96.94 185 ARG A C 1
ATOM 1416 O O . ARG A 1 185 ? 14.037 -10.550 -8.513 1.00 96.94 185 ARG A O 1
ATOM 1423 N N . HIS A 1 186 ? 13.173 -8.478 -8.471 1.00 97.06 186 HIS A N 1
ATOM 1424 C CA . HIS A 1 186 ? 11.863 -8.853 -7.930 1.00 97.06 186 HIS A CA 1
ATOM 1425 C C . HIS A 1 186 ? 10.760 -8.984 -8.994 1.00 97.06 186 HIS A C 1
ATOM 1427 O O . HIS A 1 186 ? 9.632 -9.357 -8.665 1.00 97.06 186 HIS A O 1
ATOM 1433 N N . ALA A 1 187 ? 11.062 -8.746 -10.274 1.00 94.62 187 ALA A N 1
ATOM 1434 C CA . ALA A 1 187 ? 10.086 -8.761 -11.369 1.00 94.62 187 ALA A CA 1
ATOM 1435 C C . ALA A 1 187 ? 9.396 -10.126 -11.559 1.00 94.62 187 ALA A C 1
ATOM 1437 O O . ALA A 1 187 ? 8.278 -10.198 -12.072 1.00 94.62 187 ALA A O 1
ATOM 1438 N N . SER A 1 188 ? 10.043 -11.214 -11.133 1.00 94.00 188 SER A N 1
ATOM 1439 C CA . SER A 1 188 ? 9.506 -12.577 -11.172 1.00 94.00 188 SER A CA 1
ATOM 1440 C C . SER A 1 188 ? 8.929 -13.060 -9.836 1.00 94.00 188 SER A C 1
ATOM 1442 O O . SER A 1 188 ? 8.643 -14.244 -9.713 1.00 94.00 188 SER A O 1
ATOM 1444 N N . SER A 1 189 ? 8.742 -12.184 -8.843 1.00 96.75 189 SER A N 1
ATOM 1445 C CA . SER A 1 189 ? 8.241 -12.555 -7.508 1.00 96.75 189 SER A CA 1
ATOM 1446 C C . SER A 1 189 ? 6.896 -13.289 -7.554 1.00 96.75 189 SER A C 1
ATOM 1448 O O . SER A 1 189 ? 6.000 -12.906 -8.298 1.00 96.75 189 SER A O 1
ATOM 1450 N N . GLU A 1 190 ? 6.689 -14.307 -6.719 1.00 95.25 190 GLU A N 1
ATOM 1451 C CA . GLU A 1 190 ? 5.381 -14.978 -6.596 1.00 95.25 190 GLU A CA 1
ATOM 1452 C C . GLU A 1 190 ? 4.289 -14.049 -6.037 1.00 95.25 190 GLU A C 1
ATOM 1454 O O . GLU A 1 190 ? 3.108 -14.238 -6.320 1.00 95.25 190 GLU A O 1
ATOM 1459 N N . SER A 1 191 ? 4.674 -12.992 -5.312 1.00 97.06 191 SER A N 1
ATOM 1460 C CA . SER A 1 191 ? 3.736 -11.963 -4.861 1.00 97.06 191 SER A CA 1
ATOM 1461 C C . SER A 1 191 ? 3.278 -11.092 -6.034 1.00 97.06 191 SER A C 1
ATOM 1463 O O . SER A 1 191 ? 4.072 -10.418 -6.698 1.00 97.06 191 SER A O 1
ATOM 1465 N N . LEU A 1 192 ? 1.964 -11.064 -6.256 1.00 96.62 192 LEU A N 1
ATOM 1466 C CA . LEU A 1 192 ? 1.335 -10.254 -7.296 1.00 96.62 192 LEU A CA 1
ATOM 1467 C C . LEU A 1 192 ? 1.438 -8.758 -6.981 1.00 96.62 192 LEU A C 1
ATOM 1469 O O . LEU A 1 192 ? 1.620 -7.959 -7.900 1.00 96.62 192 LEU A O 1
ATOM 1473 N N . ALA A 1 193 ? 1.382 -8.376 -5.701 1.00 97.25 193 ALA A N 1
ATOM 1474 C CA . ALA A 1 193 ? 1.605 -6.992 -5.293 1.00 97.25 193 ALA A CA 1
ATOM 1475 C C . ALA A 1 193 ? 3.056 -6.550 -5.544 1.00 97.25 193 ALA A C 1
ATOM 1477 O O . ALA A 1 193 ? 3.275 -5.451 -6.050 1.00 97.25 193 ALA A O 1
ATOM 1478 N N . VAL A 1 194 ? 4.049 -7.410 -5.279 1.00 98.12 194 VAL A N 1
ATOM 1479 C CA . VAL A 1 194 ? 5.456 -7.116 -5.607 1.00 98.12 194 VAL A CA 1
ATOM 1480 C C . VAL A 1 194 ? 5.651 -6.992 -7.115 1.00 98.12 194 VAL A C 1
ATOM 1482 O O . VAL A 1 194 ? 6.258 -6.022 -7.560 1.00 98.12 194 VAL A O 1
ATOM 1485 N N . LYS A 1 195 ? 5.092 -7.915 -7.914 1.00 97.88 195 LYS A N 1
ATOM 1486 C CA . LYS A 1 195 ? 5.116 -7.822 -9.385 1.00 97.88 195 LYS A CA 1
ATOM 1487 C C . LYS A 1 195 ? 4.526 -6.500 -9.882 1.00 97.88 195 LYS A C 1
ATOM 1489 O O . LYS A 1 195 ? 5.109 -5.876 -10.764 1.00 97.88 195 LYS A O 1
ATOM 1494 N N . LEU A 1 196 ? 3.402 -6.060 -9.310 1.00 97.75 196 LEU A N 1
ATOM 1495 C CA . LEU A 1 196 ? 2.759 -4.786 -9.644 1.00 97.75 196 LEU A CA 1
ATOM 1496 C C . LEU A 1 196 ? 3.671 -3.589 -9.333 1.00 97.75 196 LEU A C 1
ATOM 1498 O O . LEU A 1 196 ? 3.885 -2.740 -10.197 1.00 97.75 196 LEU A O 1
ATOM 1502 N N . VAL A 1 197 ? 4.227 -3.536 -8.119 1.00 97.50 197 VAL A N 1
ATOM 1503 C CA . VAL A 1 197 ? 5.118 -2.451 -7.685 1.00 97.50 197 VAL A CA 1
ATOM 1504 C C . VAL A 1 197 ? 6.389 -2.419 -8.536 1.00 97.50 197 VAL A C 1
ATOM 1506 O O . VAL A 1 197 ? 6.714 -1.377 -9.102 1.00 97.50 197 VAL A O 1
ATOM 1509 N N . ALA A 1 198 ? 7.064 -3.557 -8.707 1.00 97.38 198 ALA A N 1
ATOM 1510 C CA . ALA A 1 198 ? 8.273 -3.658 -9.520 1.00 97.38 198 ALA A CA 1
ATOM 1511 C C . ALA A 1 198 ? 8.015 -3.240 -10.976 1.00 97.38 198 ALA A C 1
ATOM 1513 O O . ALA A 1 198 ? 8.781 -2.464 -11.545 1.00 97.38 198 ALA A O 1
ATOM 1514 N N . ALA A 1 199 ? 6.902 -3.682 -11.571 1.00 97.12 199 ALA A N 1
ATOM 1515 C CA . ALA A 1 199 ? 6.525 -3.259 -12.915 1.00 97.12 199 ALA A CA 1
ATOM 1516 C C . ALA A 1 199 ? 6.273 -1.744 -12.996 1.00 97.12 199 ALA A C 1
ATOM 1518 O O . ALA A 1 199 ? 6.650 -1.129 -13.989 1.00 97.12 199 ALA A O 1
ATOM 1519 N N . SER A 1 200 ? 5.704 -1.124 -11.954 1.00 96.19 200 SER A N 1
ATOM 1520 C CA . SER A 1 200 ? 5.520 0.333 -11.922 1.00 96.19 200 SER A CA 1
ATOM 1521 C C . SER A 1 200 ? 6.847 1.098 -11.955 1.00 96.19 200 SER A C 1
ATOM 1523 O O . SER A 1 200 ? 6.959 2.079 -12.687 1.00 96.19 200 SER A O 1
ATOM 1525 N N . TRP A 1 201 ? 7.874 0.612 -11.249 1.00 95.38 201 TRP A N 1
ATOM 1526 C CA . TRP A 1 201 ? 9.205 1.234 -11.222 1.00 95.38 201 TRP A CA 1
ATOM 1527 C C . TRP A 1 201 ? 9.948 1.048 -12.552 1.00 95.38 201 TRP A C 1
ATOM 1529 O O . TRP A 1 201 ? 10.689 1.922 -12.989 1.00 95.38 201 TRP A O 1
ATOM 1539 N N . LEU A 1 202 ? 9.717 -0.073 -13.241 1.00 95.06 202 LEU A N 1
ATOM 1540 C CA . LEU A 1 202 ? 10.340 -0.378 -14.534 1.00 95.06 202 LEU A CA 1
ATOM 1541 C C . LEU A 1 202 ? 9.629 0.263 -15.731 1.00 95.06 202 LEU A C 1
ATOM 1543 O O . LEU A 1 202 ? 10.199 0.293 -16.821 1.00 95.06 202 LEU A O 1
ATOM 1547 N N . LEU A 1 203 ? 8.409 0.778 -15.552 1.00 92.56 203 LEU A N 1
ATOM 1548 C CA . LEU A 1 203 ? 7.547 1.224 -16.650 1.00 92.56 203 LEU A CA 1
ATOM 1549 C C . LEU A 1 203 ? 8.166 2.343 -17.498 1.00 92.56 203 LEU A C 1
ATOM 1551 O O . LEU A 1 203 ? 7.866 2.453 -18.681 1.00 92.56 203 LEU A O 1
ATOM 1555 N N . ARG A 1 204 ? 9.036 3.165 -16.905 1.00 86.81 204 ARG A N 1
ATOM 1556 C CA . ARG A 1 204 ? 9.734 4.265 -17.593 1.00 86.81 204 ARG A CA 1
ATOM 1557 C C . ARG A 1 204 ? 11.201 3.976 -17.892 1.00 86.81 204 ARG A C 1
ATOM 1559 O O . ARG A 1 204 ? 11.886 4.834 -18.440 1.00 86.81 204 ARG A O 1
ATOM 1566 N N . SER A 1 205 ? 11.683 2.780 -17.560 1.00 89.75 205 SER A N 1
ATOM 1567 C CA . SER A 1 205 ? 13.046 2.373 -17.885 1.00 89.75 205 SER A CA 1
ATOM 1568 C C . SER A 1 205 ? 13.165 2.123 -19.393 1.00 89.75 205 SER A C 1
ATOM 1570 O O . SER A 1 205 ? 12.491 1.219 -19.893 1.00 89.75 205 SER A O 1
ATOM 1572 N N . PRO A 1 206 ? 14.073 2.804 -20.121 1.00 88.25 206 PRO A N 1
ATOM 1573 C CA . PRO A 1 206 ? 14.259 2.572 -21.558 1.00 88.25 206 PRO A CA 1
ATOM 1574 C C . PRO A 1 206 ? 14.601 1.115 -21.893 1.00 88.25 206 PRO A C 1
ATOM 1576 O O . PRO A 1 206 ? 14.273 0.616 -22.966 1.00 88.25 206 PRO A O 1
ATOM 1579 N N . LYS A 1 207 ? 15.253 0.415 -20.957 1.00 91.81 207 LYS A N 1
ATOM 1580 C CA . LYS A 1 207 ? 15.674 -0.978 -21.119 1.00 91.81 207 LYS A CA 1
ATOM 1581 C C . LYS A 1 207 ? 14.559 -1.981 -20.813 1.00 91.81 207 LYS A C 1
ATOM 1583 O O . LYS A 1 207 ? 14.501 -3.028 -21.453 1.00 91.81 207 LYS A O 1
ATOM 1588 N N . TYR A 1 208 ? 13.700 -1.695 -19.833 1.00 94.50 208 TYR A N 1
ATOM 1589 C CA . TYR A 1 208 ? 12.753 -2.679 -19.285 1.00 94.50 208 TYR A CA 1
ATOM 1590 C C . TYR A 1 208 ? 11.274 -2.336 -19.496 1.00 94.50 208 TYR A C 1
ATOM 1592 O O . TYR A 1 208 ? 10.422 -3.153 -19.145 1.00 94.50 208 TYR A O 1
ATOM 1600 N N . GLN A 1 209 ? 10.953 -1.198 -20.120 1.00 93.31 209 GLN A N 1
ATOM 1601 C CA . GLN A 1 209 ? 9.577 -0.749 -20.359 1.00 93.31 209 GLN A CA 1
ATOM 1602 C C . GLN A 1 209 ? 8.695 -1.838 -20.990 1.00 93.31 209 GLN A C 1
ATOM 1604 O O . GLN A 1 209 ? 7.642 -2.163 -20.451 1.00 93.31 209 GLN A O 1
ATOM 1609 N N . SER A 1 210 ? 9.131 -2.461 -22.090 1.00 94.00 210 SER A N 1
ATOM 1610 C CA . SER A 1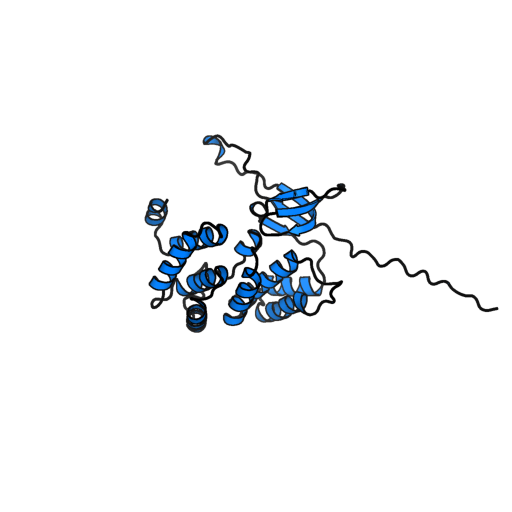 210 ? 8.335 -3.489 -22.788 1.00 94.00 210 SER A CA 1
ATOM 1611 C C . SER A 1 210 ? 8.030 -4.713 -21.905 1.00 94.00 210 SER A C 1
ATOM 1613 O O . SER A 1 210 ? 6.918 -5.259 -21.914 1.00 94.00 210 SER A O 1
ATOM 1615 N N . ALA A 1 211 ? 8.994 -5.122 -21.073 1.00 95.56 211 ALA A N 1
ATOM 1616 C CA . ALA A 1 211 ? 8.808 -6.211 -20.119 1.00 95.56 211 ALA A CA 1
ATOM 1617 C C . ALA A 1 211 ? 7.830 -5.818 -18.997 1.00 95.56 211 ALA A C 1
ATOM 1619 O O . ALA A 1 211 ? 6.962 -6.619 -18.637 1.00 95.56 211 ALA A O 1
ATOM 1620 N N . ALA A 1 212 ? 7.929 -4.584 -18.495 1.00 96.00 212 ALA A N 1
ATOM 1621 C CA . ALA A 1 212 ? 7.023 -4.029 -17.495 1.00 96.00 212 ALA A CA 1
ATOM 1622 C C . ALA A 1 212 ? 5.582 -3.933 -18.020 1.00 96.00 212 ALA A C 1
ATOM 1624 O O . ALA A 1 212 ? 4.662 -4.437 -17.379 1.00 96.00 212 ALA A O 1
ATOM 1625 N N . GLU A 1 213 ? 5.377 -3.391 -19.223 1.00 95.81 213 GLU A N 1
ATOM 1626 C CA . GLU A 1 213 ? 4.062 -3.325 -19.874 1.00 95.81 213 GLU A CA 1
ATOM 1627 C C . GLU A 1 213 ? 3.451 -4.715 -20.067 1.00 95.81 213 GLU A C 1
ATOM 1629 O O . GLU A 1 213 ? 2.266 -4.930 -19.809 1.00 95.81 213 GLU A O 1
ATOM 1634 N N . SER A 1 214 ? 4.263 -5.689 -20.482 1.00 96.12 214 SER A N 1
ATOM 1635 C CA . SER A 1 214 ? 3.822 -7.076 -20.633 1.00 96.12 214 SER A CA 1
ATOM 1636 C C . SER A 1 214 ? 3.416 -7.702 -19.296 1.00 96.12 214 SER A C 1
ATOM 1638 O O . SER A 1 214 ? 2.437 -8.448 -19.237 1.00 96.12 214 SER A O 1
ATOM 1640 N N . ALA A 1 215 ? 4.138 -7.403 -18.212 1.00 97.25 215 ALA A N 1
ATOM 1641 C CA . ALA A 1 215 ? 3.777 -7.848 -16.868 1.00 97.25 215 ALA A CA 1
ATOM 1642 C C . ALA A 1 215 ? 2.463 -7.212 -16.395 1.00 97.25 215 ALA A C 1
ATOM 1644 O O . ALA A 1 215 ? 1.580 -7.934 -15.931 1.00 97.25 215 ALA A O 1
ATOM 1645 N N . LEU A 1 216 ? 2.291 -5.901 -16.585 1.00 97.25 216 LEU A N 1
ATOM 1646 C CA . LEU A 1 216 ? 1.057 -5.196 -16.234 1.00 97.25 216 LEU A CA 1
ATOM 1647 C C . LEU A 1 216 ? -0.148 -5.728 -17.017 1.00 97.25 216 LEU A C 1
ATOM 1649 O O . LEU A 1 216 ? -1.197 -5.935 -16.419 1.00 97.25 216 LEU A O 1
ATOM 1653 N N . LYS A 1 217 ? 0.001 -6.032 -18.315 1.00 96.44 217 LYS A N 1
ATOM 1654 C CA . LYS A 1 217 ? -1.071 -6.637 -19.132 1.00 96.44 217 LYS A CA 1
ATOM 1655 C C . LYS A 1 217 ? -1.515 -7.999 -18.596 1.00 96.44 217 LYS A C 1
ATOM 1657 O O . LYS A 1 217 ? -2.701 -8.312 -18.605 1.00 96.44 217 LYS A O 1
ATOM 1662 N N . ARG A 1 218 ? -0.573 -8.820 -18.115 1.00 96.75 218 ARG A N 1
ATOM 1663 C CA . ARG A 1 218 ? -0.906 -10.101 -17.471 1.00 96.75 218 ARG A CA 1
ATOM 1664 C C . ARG A 1 218 ? -1.622 -9.887 -16.141 1.00 96.75 218 ARG A C 1
ATOM 1666 O O . ARG A 1 218 ? -2.619 -10.550 -15.884 1.00 96.75 218 ARG A O 1
ATOM 1673 N N . LEU A 1 219 ? -1.141 -8.952 -15.320 1.00 97.06 219 LEU A N 1
ATOM 1674 C CA . LEU A 1 219 ? -1.771 -8.622 -14.039 1.00 97.06 219 LEU A CA 1
ATOM 1675 C C . LEU A 1 219 ? -3.186 -8.062 -14.227 1.00 97.06 219 LEU A C 1
ATOM 1677 O O . LEU A 1 219 ? -4.083 -8.431 -13.476 1.00 97.06 219 LEU A O 1
ATOM 1681 N N . SER A 1 220 ? -3.416 -7.227 -15.243 1.00 96.62 220 SER A N 1
ATOM 1682 C CA . SER A 1 220 ? -4.732 -6.640 -15.523 1.00 96.62 220 SER A CA 1
ATOM 1683 C C . SER A 1 220 ? -5.773 -7.656 -15.996 1.00 96.62 220 SER A C 1
ATOM 1685 O O . SER A 1 220 ? -6.962 -7.364 -15.956 1.00 96.62 220 SER A O 1
ATOM 1687 N N . ALA A 1 221 ? -5.342 -8.839 -16.440 1.00 95.75 221 ALA A N 1
ATOM 1688 C CA . ALA A 1 221 ? -6.224 -9.928 -16.851 1.00 95.75 221 ALA A CA 1
ATOM 1689 C C . ALA A 1 221 ? -6.637 -10.855 -15.688 1.00 95.75 221 ALA A C 1
ATOM 1691 O O . ALA A 1 221 ? -7.421 -11.779 -15.898 1.00 95.75 221 ALA A O 1
ATOM 1692 N N . LEU A 1 222 ? -6.119 -10.638 -14.472 1.00 94.31 222 LEU A N 1
ATOM 1693 C CA . LEU A 1 222 ? -6.453 -11.457 -13.305 1.00 94.31 222 LEU A CA 1
ATOM 1694 C C . LEU A 1 222 ? -7.910 -11.251 -12.866 1.00 94.31 222 LEU A C 1
ATOM 1696 O O . LEU A 1 222 ? -8.374 -10.124 -12.693 1.00 94.31 222 LEU A O 1
ATOM 1700 N N . THR A 1 223 ? -8.623 -12.349 -12.614 1.00 91.19 223 THR A N 1
ATOM 1701 C CA . THR A 1 223 ? -10.035 -12.333 -12.185 1.00 91.19 223 THR A CA 1
ATOM 1702 C C . THR A 1 223 ? -10.210 -12.470 -10.672 1.00 91.19 223 THR A C 1
ATOM 1704 O O . THR A 1 223 ? -11.194 -12.003 -10.098 1.00 91.19 223 THR A O 1
ATOM 1707 N N . ASP A 1 224 ? -9.248 -13.117 -10.027 1.00 88.44 224 ASP A N 1
ATOM 1708 C CA . ASP A 1 224 ? -9.181 -13.483 -8.611 1.00 88.44 224 ASP A CA 1
ATOM 1709 C C . ASP A 1 224 ? -8.623 -12.357 -7.724 1.00 88.44 224 ASP A C 1
ATOM 1711 O O . ASP A 1 224 ? -9.016 -12.218 -6.566 1.00 88.44 224 ASP A O 1
ATOM 1715 N N . ARG A 1 225 ? -7.767 -11.485 -8.269 1.00 90.75 225 ARG A N 1
ATOM 1716 C CA . ARG A 1 225 ? -7.179 -10.330 -7.561 1.00 90.75 225 ARG A CA 1
ATOM 1717 C C . ARG A 1 225 ? -7.597 -9.000 -8.191 1.00 90.75 225 ARG A C 1
ATOM 1719 O O . ARG A 1 225 ? -6.762 -8.215 -8.634 1.00 90.75 225 ARG A O 1
ATOM 1726 N N . LYS A 1 226 ? -8.906 -8.727 -8.183 1.00 90.69 226 LYS A N 1
ATOM 1727 C CA . LYS A 1 226 ? -9.550 -7.593 -8.885 1.00 90.69 226 LYS A CA 1
ATOM 1728 C C . LYS A 1 226 ? -8.877 -6.232 -8.675 1.00 90.69 226 LYS A C 1
ATOM 1730 O O . LYS A 1 226 ? -8.687 -5.498 -9.636 1.00 90.69 226 LYS A O 1
ATOM 1735 N N . TRP A 1 227 ? -8.487 -5.895 -7.445 1.00 91.81 227 TRP A N 1
ATOM 1736 C CA . TRP A 1 227 ? -7.827 -4.614 -7.157 1.00 91.81 227 TRP A CA 1
ATOM 1737 C C . TRP A 1 227 ? -6.434 -4.507 -7.783 1.00 91.81 227 TRP A C 1
ATOM 1739 O O . TRP A 1 227 ? -6.104 -3.469 -8.346 1.00 91.81 227 TRP A O 1
ATOM 1749 N N . ILE A 1 228 ? -5.639 -5.583 -7.750 1.00 95.06 228 ILE A N 1
ATOM 1750 C CA . ILE A 1 228 ? -4.333 -5.626 -8.428 1.00 95.06 228 ILE A CA 1
ATOM 1751 C C . ILE A 1 228 ? -4.532 -5.499 -9.938 1.00 95.06 228 ILE A C 1
ATOM 1753 O O . ILE A 1 228 ? -3.826 -4.725 -10.578 1.00 95.06 228 ILE A O 1
ATOM 1757 N N . ALA A 1 229 ? -5.519 -6.206 -10.494 1.00 95.38 229 ALA A N 1
ATOM 1758 C CA . ALA A 1 229 ? -5.841 -6.120 -11.913 1.00 95.38 229 ALA A CA 1
ATOM 1759 C C . ALA A 1 229 ? -6.238 -4.695 -12.332 1.00 95.38 229 ALA A C 1
ATOM 1761 O O . ALA A 1 229 ? -5.735 -4.172 -13.326 1.00 95.38 229 ALA A O 1
ATOM 1762 N N . MET A 1 230 ? -7.080 -4.035 -11.533 1.00 93.94 230 MET A N 1
ATOM 1763 C CA . MET A 1 230 ? -7.504 -2.656 -11.771 1.00 93.94 230 MET A CA 1
ATOM 1764 C C . MET A 1 230 ? -6.328 -1.672 -11.698 1.00 93.94 230 MET A C 1
ATOM 1766 O O . MET A 1 230 ? -6.171 -0.846 -12.595 1.00 93.94 230 MET A O 1
ATOM 1770 N N . LEU A 1 231 ? -5.471 -1.777 -10.676 1.00 95.50 231 LEU A N 1
ATOM 1771 C CA . LEU A 1 231 ? -4.274 -0.936 -10.549 1.00 95.50 231 LEU A CA 1
ATOM 1772 C C . LEU A 1 231 ? -3.298 -1.164 -11.714 1.00 95.50 231 LEU A C 1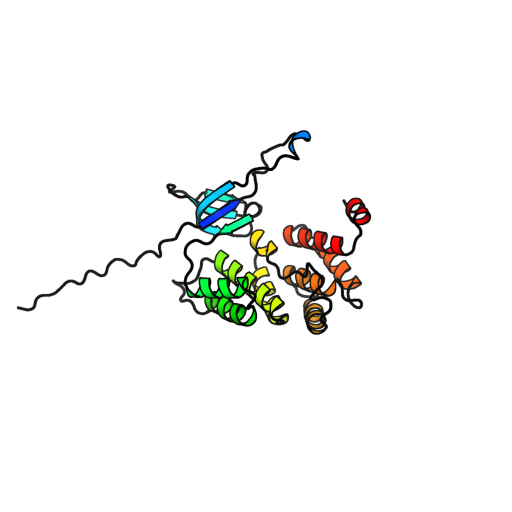
ATOM 1774 O O . LEU A 1 231 ? -2.731 -0.209 -12.242 1.00 95.50 231 LEU A O 1
ATOM 1778 N N . ALA A 1 232 ? -3.133 -2.412 -12.162 1.00 96.31 232 ALA A N 1
ATOM 1779 C CA . ALA A 1 232 ? -2.304 -2.737 -13.319 1.00 96.31 232 ALA A CA 1
ATOM 1780 C C . ALA A 1 232 ? -2.853 -2.116 -14.613 1.00 96.31 232 ALA A C 1
ATOM 1782 O O . ALA A 1 232 ? -2.088 -1.540 -15.388 1.00 96.31 232 ALA A O 1
ATOM 1783 N N . ALA A 1 233 ? -4.172 -2.175 -14.826 1.00 94.31 233 ALA A N 1
ATOM 1784 C CA . ALA A 1 233 ? -4.826 -1.527 -15.962 1.00 94.31 233 ALA A CA 1
ATOM 1785 C C . ALA A 1 233 ? -4.607 -0.003 -15.952 1.00 94.31 233 ALA A C 1
ATOM 1787 O O . ALA A 1 233 ? -4.255 0.579 -16.977 1.00 94.31 233 ALA A O 1
ATOM 1788 N N . GLN A 1 234 ? -4.739 0.629 -14.782 1.00 93.50 234 GLN A N 1
ATOM 1789 C CA . GLN A 1 234 ? -4.500 2.064 -14.607 1.00 93.50 234 GLN A CA 1
ATOM 1790 C C . GLN A 1 234 ? -3.038 2.451 -14.862 1.00 93.50 234 GLN A C 1
ATOM 1792 O O . GLN A 1 234 ? -2.770 3.483 -15.476 1.00 93.50 234 GLN A O 1
ATOM 1797 N N . LEU A 1 235 ? -2.079 1.617 -14.449 1.00 93.81 235 LEU A N 1
ATOM 1798 C CA . LEU A 1 235 ? -0.665 1.846 -14.746 1.00 93.81 235 LEU A CA 1
ATOM 1799 C C . LEU A 1 235 ? -0.374 1.805 -16.248 1.00 93.81 235 LEU A C 1
ATOM 1801 O O . LEU A 1 235 ? 0.388 2.638 -16.731 1.00 93.81 235 LEU A O 1
ATOM 1805 N N . ILE A 1 236 ? -1.020 0.911 -17.002 1.00 91.50 236 ILE A N 1
ATOM 1806 C CA . ILE A 1 236 ? -0.883 0.862 -18.467 1.00 91.50 236 ILE A CA 1
ATOM 1807 C C . ILE A 1 236 ? -1.358 2.168 -19.113 1.00 91.50 236 ILE A C 1
ATOM 1809 O O . ILE A 1 236 ? -0.757 2.618 -20.083 1.00 91.50 236 ILE A O 1
ATOM 1813 N N . TRP A 1 237 ? -2.403 2.823 -18.597 1.00 90.12 237 TRP A N 1
ATOM 1814 C CA . TRP A 1 237 ? -2.860 4.099 -19.168 1.00 90.12 237 TRP A CA 1
ATOM 1815 C C . TRP A 1 237 ? -1.800 5.193 -19.101 1.00 90.12 237 TRP A C 1
ATOM 1817 O O . TRP A 1 237 ? -1.821 6.102 -19.922 1.00 90.12 237 TRP A O 1
ATOM 1827 N N . ARG A 1 238 ? -0.829 5.092 -18.187 1.00 86.38 238 ARG A N 1
ATOM 1828 C CA . ARG A 1 238 ? 0.270 6.060 -18.107 1.00 86.38 238 ARG A CA 1
ATOM 1829 C C . ARG A 1 238 ? 1.228 6.011 -19.295 1.00 86.38 238 ARG A C 1
ATOM 1831 O O . ARG A 1 238 ? 2.016 6.943 -19.438 1.00 86.38 238 ARG A O 1
ATOM 1838 N N . THR A 1 239 ? 1.185 4.959 -20.112 1.00 83.75 239 THR A N 1
ATOM 1839 C CA . THR A 1 239 ? 1.974 4.856 -21.350 1.00 83.75 239 THR A CA 1
ATOM 1840 C C . THR A 1 239 ? 1.162 5.202 -22.598 1.00 83.75 239 THR A C 1
ATOM 1842 O O . THR A 1 239 ? 1.690 5.130 -23.703 1.00 83.75 239 THR A O 1
ATOM 1845 N N . LYS A 1 240 ? -0.105 5.602 -22.432 1.00 86.19 240 LYS A N 1
ATOM 1846 C CA . LYS A 1 240 ? -1.047 5.884 -23.516 1.00 86.19 240 LYS A CA 1
ATOM 1847 C C . LYS A 1 240 ? -1.471 7.348 -23.531 1.00 86.19 240 LYS A C 1
ATOM 1849 O O . LYS A 1 240 ? -1.555 8.014 -22.501 1.00 86.19 240 LYS A O 1
ATOM 1854 N N . THR A 1 241 ? -1.804 7.837 -24.715 1.00 84.44 241 THR A N 1
ATOM 1855 C CA . THR A 1 241 ? -2.497 9.111 -24.914 1.00 84.44 241 THR A CA 1
ATOM 1856 C C . THR A 1 241 ? -3.985 8.987 -24.549 1.00 84.44 241 THR A C 1
ATOM 1858 O O . THR A 1 241 ? -4.541 7.885 -24.592 1.00 84.44 241 THR A O 1
ATOM 1861 N N . PRO A 1 242 ? -4.688 10.091 -24.222 1.00 84.75 242 PRO A N 1
ATOM 1862 C CA . PRO A 1 242 ? -6.118 10.037 -23.910 1.00 84.75 242 PRO A CA 1
ATOM 1863 C C . PRO A 1 242 ? -6.986 9.325 -24.971 1.00 84.75 242 PRO A C 1
ATOM 1865 O O . PRO A 1 242 ? -7.824 8.514 -24.575 1.00 84.75 242 PRO A O 1
ATOM 1868 N N . PRO A 1 243 ? -6.780 9.519 -26.293 1.00 86.75 243 PRO A N 1
ATOM 1869 C CA . PRO A 1 243 ? -7.517 8.763 -27.312 1.00 86.75 243 PRO A CA 1
ATOM 1870 C C . PRO A 1 243 ? -7.279 7.247 -27.250 1.00 86.75 243 PRO A C 1
ATOM 1872 O O . PRO A 1 243 ? -8.218 6.465 -27.377 1.00 86.75 243 PRO A O 1
ATOM 1875 N N . GLU A 1 244 ? -6.039 6.815 -27.009 1.00 85.31 244 GLU A N 1
ATOM 1876 C CA . GLU A 1 244 ? -5.691 5.391 -26.893 1.00 85.31 244 GLU A CA 1
ATOM 1877 C C . GLU A 1 244 ? -6.271 4.753 -25.626 1.00 85.31 244 GLU A C 1
ATOM 1879 O O . GLU A 1 244 ? -6.593 3.562 -25.620 1.00 85.31 244 GLU A O 1
ATOM 1884 N N . ILE A 1 245 ? -6.414 5.535 -24.551 1.00 82.31 245 ILE A N 1
ATOM 1885 C CA . ILE A 1 245 ? -7.102 5.105 -23.330 1.00 82.31 245 ILE A CA 1
ATOM 1886 C C . ILE A 1 245 ? -8.574 4.836 -23.646 1.00 82.31 245 ILE A C 1
ATOM 1888 O O . ILE A 1 245 ? -9.042 3.741 -23.355 1.00 82.31 245 ILE A O 1
ATOM 1892 N N . VAL A 1 246 ? -9.276 5.776 -24.293 1.00 78.56 246 VAL A N 1
ATOM 1893 C CA . VAL A 1 246 ? -10.699 5.624 -24.659 1.00 78.56 246 VAL A CA 1
ATOM 1894 C C . VAL A 1 246 ? -10.929 4.407 -25.557 1.00 78.56 246 VAL A C 1
ATOM 1896 O O . VAL A 1 246 ? -11.871 3.662 -25.327 1.00 78.56 246 VAL A O 1
ATOM 1899 N N . ALA A 1 247 ? -10.041 4.148 -26.520 1.00 78.69 247 ALA A N 1
ATOM 1900 C CA . ALA A 1 247 ? -10.133 2.983 -27.406 1.00 78.69 247 ALA A CA 1
ATOM 1901 C C . ALA A 1 247 ? -9.875 1.626 -26.712 1.00 78.69 247 ALA A C 1
ATOM 1903 O O . ALA A 1 247 ? -10.006 0.580 -27.343 1.00 78.69 247 ALA A O 1
A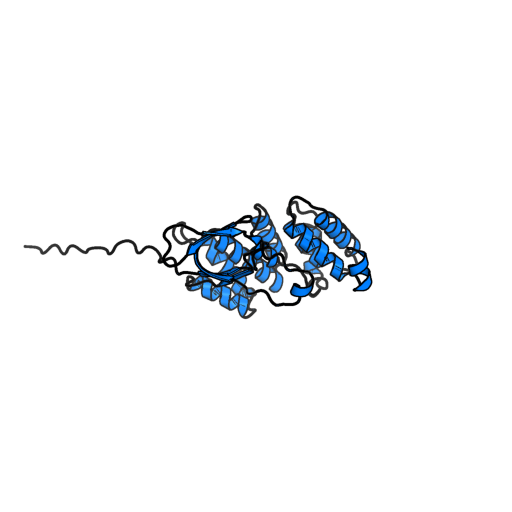TOM 1904 N N . SER A 1 248 ? -9.451 1.631 -25.444 1.00 68.75 248 SER A N 1
ATOM 1905 C CA . SER A 1 248 ? -9.140 0.424 -24.667 1.00 68.75 248 SER A CA 1
ATOM 1906 C C . SER A 1 248 ? -10.290 -0.043 -23.761 1.00 68.75 248 SER A C 1
ATOM 1908 O O . SER A 1 248 ? -10.079 -0.987 -22.995 1.00 68.75 248 SER A O 1
ATOM 1910 N N . TYR A 1 249 ? -11.452 0.617 -23.826 1.00 60.06 249 TYR A N 1
ATOM 1911 C CA . TYR A 1 249 ? -12.668 0.298 -23.068 1.00 60.06 249 TYR A CA 1
ATOM 1912 C C . TYR A 1 249 ? -13.822 -0.120 -23.968 1.00 60.06 249 TYR A C 1
ATOM 1914 O O . TYR A 1 249 ? -13.938 0.444 -25.079 1.00 60.06 249 TYR A O 1
#

Foldseek 3Di:
DDDDDPPPDPPPPPPPQAWKKWWFADDPPPPDDPVCPPDDDDIDIFTFGWDDAFAFWTWGQGPPHPHTDIDGLQGTQDIGHGDDPPLVVVLVVCLVVLVLVVNLVSLVCLQPVDDPVNRDDPLVNLQSLLSNLLSCVSVVNNLSNLVSQQVSLVGHGRLNSLVSQNADPPLPQLVPVSLLVSLVVCCPPPRLSSVLRSLRSVCPNPVCNVVSLVSLVVQLPDPPNPSSNVSSLVSNCVVDDPVVNVVVD